Protein AF-Q5V8E8-F1 (afdb_monomer)

Nearest PDB structures (foldseek):
  3kv0-assembly1_A  TM=9.358E-01  e=2.518E-11  Podospora anserina
  5kdi-assembly2_B  TM=9.350E-01  e=5.600E-09  Homo sapiens
  4gjq-assembly1_A  TM=8.470E-01  e=7.460E-08  Homo sapiens
  4gvt-assembly1_A  TM=8.597E-01  e=1.736E-07  Homo sapiens
  4ntg-assembly2_B  TM=8.159E-01  e=1.010E-03  Arabidopsis thaliana

Secondary structure (DSSP, 8-state):
-GGG--EETTEEBHHHHHHHHHHHHHHHHHT--GGGHHHHHHHHHHHHHHHHHHHHSGGG-SBHHHHHHHHTTSS--HHHHHHHHHHHHHHHHHHHHHHHHH-TT--HHHHHHHHHHTTGGGT--HHHHHHHHHHHHTPPPHHHHHHHHHS-TTS-PPPPHHHHHHH-

Sequence (168 aa):
SFADVPITDAGVDTLDFLAAAEGVVCLFKLLDNPAFALVVSDLEGNITKVRTRYDSHPTQSTTLELLIRNEQSDKKRPATEGLMWLLRGLSFTHKALHAAQSDPNAELAAAFTTGYDGSLKKYHNFVVKGVFALAMKACPQRAGFYTKLAADPDGGAAVPQDKLNEEL

InterPro domains:
  IPR014830 Glycolipid transfer protein domain [PF08718] (12-150)
  IPR014830 Glycolipid transfer protein domain [PTHR10219] (7-152)
  IPR036497 Glycolipid transfer protein superfamily [G3DSA:1.10.3520.10] (1-168)
  IPR036497 Glycolipid transfer protein superfamily [SSF110004] (2-166)

Solvent-accessible surface area (backbone atoms only — not comparable to full-atom values): 9050 Å² total; per-residue (Å²): 93,72,90,69,39,56,74,51,99,77,33,41,37,35,66,50,45,47,56,27,52,51,51,55,43,51,53,55,55,68,64,71,45,79,68,45,48,66,58,43,52,50,47,54,51,18,49,47,32,38,49,54,48,26,76,76,38,48,93,50,20,57,16,54,56,39,30,43,63,60,38,63,82,45,99,66,50,60,30,52,54,18,45,55,51,38,54,41,52,49,49,18,50,53,41,14,52,49,43,34,65,78,32,85,85,49,44,42,41,58,16,42,48,54,9,32,69,75,48,45,52,85,77,46,53,74,67,59,48,50,54,51,57,53,27,41,77,62,46,60,58,44,68,63,51,52,55,58,68,31,43,36,92,87,71,57,78,55,56,52,70,68,58,49,66,72,75,106

Mean predicted aligned error: 3.63 Å

Structure (mmCIF, N/CA/C/O backbone):
data_AF-Q5V8E8-F1
#
_entry.id   AF-Q5V8E8-F1
#
loop_
_atom_site.group_PDB
_atom_site.id
_atom_site.type_symbol
_atom_site.label_atom_id
_atom_site.label_alt_id
_atom_site.label_comp_id
_atom_site.label_asym_id
_atom_site.label_entity_id
_atom_site.label_seq_id
_atom_site.pdbx_PDB_ins_code
_atom_site.Cartn_x
_atom_site.Cartn_y
_atom_site.Cartn_z
_atom_site.occupancy
_atom_site.B_iso_or_equiv
_atom_site.auth_seq_id
_atom_site.auth_comp_id
_atom_site.auth_asym_id
_atom_site.auth_atom_id
_atom_site.pdbx_PDB_model_num
ATOM 1 N N . SER A 1 1 ? -0.590 -13.966 0.388 1.00 88.88 1 SER A N 1
ATOM 2 C CA . SER A 1 1 ? -0.942 -12.988 -0.668 1.00 88.88 1 SER A CA 1
ATOM 3 C C . SER A 1 1 ? -2.253 -12.298 -0.305 1.00 88.88 1 SER A C 1
ATOM 5 O O . SER A 1 1 ? -2.933 -12.791 0.584 1.00 88.88 1 SER A O 1
ATOM 7 N N . PHE A 1 2 ? -2.658 -11.211 -0.983 1.00 95.31 2 PHE A N 1
ATOM 8 C CA . PHE A 1 2 ? -4.037 -10.696 -0.863 1.00 95.31 2 PHE A CA 1
ATOM 9 C C . PHE A 1 2 ? -5.083 -11.732 -1.304 1.00 95.31 2 PHE A C 1
ATOM 11 O O . PHE A 1 2 ? -6.192 -11.726 -0.783 1.00 95.31 2 PHE A O 1
ATOM 18 N N . ALA A 1 3 ? -4.719 -12.640 -2.216 1.00 94.00 3 ALA A N 1
ATOM 19 C CA . ALA A 1 3 ? -5.574 -13.741 -2.660 1.00 94.00 3 ALA A CA 1
ATOM 20 C C . ALA A 1 3 ? -5.905 -14.758 -1.548 1.00 94.00 3 ALA A C 1
ATOM 22 O O . ALA A 1 3 ? -6.912 -15.451 -1.647 1.00 94.00 3 ALA A O 1
ATOM 23 N N . ASP A 1 4 ? -5.085 -14.820 -0.493 1.00 96.06 4 ASP A N 1
ATOM 24 C CA . ASP A 1 4 ? -5.217 -15.799 0.593 1.00 96.06 4 ASP A CA 1
ATOM 25 C C . ASP A 1 4 ? -5.838 -15.198 1.861 1.00 96.06 4 ASP A C 1
ATOM 27 O O . ASP A 1 4 ? -5.995 -15.901 2.855 1.00 96.06 4 ASP A O 1
ATOM 31 N N . VAL A 1 5 ? -6.155 -13.896 1.859 1.00 98.06 5 VAL A N 1
ATOM 32 C CA . VAL A 1 5 ? -6.694 -13.216 3.043 1.00 98.06 5 VAL A CA 1
ATOM 33 C C . VAL A 1 5 ? -8.105 -13.742 3.324 1.00 98.06 5 VAL A C 1
ATOM 35 O O . VAL A 1 5 ? -8.979 -13.600 2.462 1.00 98.06 5 VAL A O 1
ATOM 38 N N . PRO A 1 6 ? -8.373 -14.307 4.516 1.00 98.12 6 PRO A N 1
ATOM 39 C CA . PRO A 1 6 ? -9.697 -14.802 4.855 1.00 98.12 6 PRO A CA 1
ATOM 40 C C . PRO A 1 6 ? -10.744 -13.685 4.862 1.00 98.12 6 PRO A C 1
ATOM 42 O O . PRO A 1 6 ? -10.592 -12.655 5.525 1.00 98.12 6 PRO A O 1
ATOM 45 N N . ILE A 1 7 ? -11.847 -13.929 4.156 1.00 97.75 7 ILE A N 1
ATOM 46 C CA . ILE A 1 7 ? -13.045 -13.090 4.177 1.00 97.75 7 ILE A CA 1
ATOM 47 C C . ILE A 1 7 ? -14.189 -13.957 4.692 1.00 97.75 7 ILE A C 1
ATOM 49 O O . ILE A 1 7 ? -14.540 -14.968 4.085 1.00 97.75 7 ILE A O 1
ATOM 53 N N . THR A 1 8 ? -14.753 -13.568 5.830 1.00 95.69 8 THR A N 1
ATOM 54 C CA . THR A 1 8 ? -15.853 -14.281 6.493 1.00 95.69 8 THR A CA 1
ATOM 55 C C . THR A 1 8 ? -17.063 -13.365 6.647 1.00 95.69 8 THR A C 1
ATOM 57 O O . THR A 1 8 ? -16.960 -12.157 6.436 1.00 95.69 8 THR A O 1
ATOM 60 N N . ASP A 1 9 ? -18.193 -13.900 7.112 1.00 95.88 9 ASP A N 1
ATOM 61 C CA . ASP A 1 9 ? -19.364 -13.085 7.475 1.00 95.88 9 ASP A CA 1
ATOM 62 C C . ASP A 1 9 ? -19.046 -12.027 8.551 1.00 95.88 9 ASP A C 1
ATOM 64 O O . ASP A 1 9 ? -19.717 -10.998 8.642 1.00 95.88 9 ASP A O 1
ATOM 68 N N . ALA A 1 10 ? -18.015 -12.264 9.372 1.00 92.62 10 ALA A N 1
ATOM 69 C CA . ALA A 1 10 ? -17.558 -11.327 10.395 1.00 92.62 10 ALA A CA 1
ATOM 70 C C . ALA A 1 10 ? -16.654 -10.208 9.842 1.00 92.62 10 ALA A C 1
ATOM 72 O O . ALA A 1 10 ? -16.414 -9.219 10.546 1.00 92.62 10 ALA A O 1
ATOM 73 N N . GLY A 1 11 ? -16.152 -10.356 8.612 1.00 97.94 11 GLY A N 1
ATOM 74 C CA . GLY A 1 11 ? -15.273 -9.397 7.953 1.00 97.94 11 GLY A CA 1
ATOM 75 C C . GLY A 1 11 ? -13.957 -9.982 7.441 1.00 97.94 11 GLY A C 1
ATOM 76 O O . GLY A 1 11 ? -13.769 -11.204 7.395 1.00 97.94 11 GLY A O 1
ATOM 77 N N . VAL A 1 12 ? -13.057 -9.076 7.059 1.00 98.75 12 VAL A N 1
ATOM 78 C CA . VAL A 1 12 ? -11.704 -9.365 6.555 1.00 98.75 12 VAL A CA 1
ATOM 79 C C . VAL A 1 12 ? -10.751 -9.553 7.731 1.00 98.75 12 VAL A C 1
ATOM 81 O O . VAL A 1 12 ? -10.680 -8.658 8.577 1.00 98.75 12 VAL A O 1
ATOM 84 N N . ASP A 1 13 ? -10.008 -10.664 7.780 1.00 98.69 13 ASP A N 1
ATOM 85 C CA . ASP A 1 13 ? -9.013 -10.893 8.840 1.00 98.69 13 ASP A CA 1
ATOM 86 C C . ASP A 1 13 ? -7.969 -9.765 8.875 1.00 98.69 13 ASP A C 1
ATOM 88 O O . ASP A 1 13 ? -7.340 -9.432 7.866 1.00 98.69 13 ASP A O 1
ATOM 92 N N . THR A 1 14 ? -7.798 -9.151 10.047 1.00 98.81 14 THR A N 1
ATOM 93 C CA . THR A 1 14 ? -6.928 -7.980 10.190 1.00 98.81 14 THR A CA 1
ATOM 94 C C . THR A 1 14 ? -5.458 -8.330 9.991 1.00 98.81 14 THR A C 1
ATOM 96 O O . THR A 1 14 ? -4.736 -7.557 9.362 1.00 98.81 14 THR A O 1
ATOM 99 N N . LEU A 1 15 ? -4.975 -9.443 10.547 1.00 98.56 15 LEU A N 1
ATOM 100 C CA . LEU A 1 15 ? -3.544 -9.748 10.523 1.00 98.56 15 LEU A CA 1
ATOM 101 C C . LEU A 1 15 ? -3.102 -10.212 9.144 1.00 98.56 15 LEU A C 1
ATOM 103 O O . LEU A 1 15 ? -2.078 -9.727 8.657 1.00 98.56 15 LEU A O 1
ATOM 107 N N . ASP A 1 16 ? -3.893 -11.064 8.500 1.00 98.69 16 ASP A N 1
ATOM 108 C CA . ASP A 1 16 ? -3.604 -11.544 7.151 1.00 98.69 16 ASP A CA 1
ATOM 109 C C . ASP A 1 16 ? -3.684 -10.400 6.132 1.00 98.69 16 ASP A C 1
ATOM 111 O O . ASP A 1 16 ? -2.828 -10.288 5.250 1.00 98.69 16 ASP A O 1
ATOM 115 N N . PHE A 1 17 ? -4.639 -9.475 6.293 1.00 98.81 17 PHE A N 1
ATOM 116 C CA . PHE A 1 17 ? -4.699 -8.264 5.473 1.00 98.81 17 PHE A CA 1
ATOM 117 C C . PHE A 1 17 ? -3.450 -7.387 5.635 1.00 98.81 17 PHE A C 1
ATOM 119 O O . PHE A 1 17 ? -2.902 -6.908 4.639 1.00 98.81 17 PHE A O 1
ATOM 126 N N . LEU A 1 18 ? -2.988 -7.159 6.871 1.00 98.75 18 LEU A N 1
ATOM 127 C CA . LEU A 1 18 ? -1.790 -6.350 7.114 1.00 98.75 18 LEU A CA 1
ATOM 128 C C . LEU A 1 18 ? -0.532 -7.024 6.557 1.00 98.75 18 LEU A C 1
ATOM 130 O O . LEU A 1 18 ? 0.263 -6.346 5.910 1.00 98.75 18 LEU A O 1
ATOM 134 N N . ALA A 1 19 ? -0.394 -8.342 6.715 1.00 98.50 19 ALA A N 1
ATOM 135 C CA . ALA A 1 19 ? 0.705 -9.103 6.124 1.00 98.50 19 ALA A CA 1
ATOM 136 C C . ALA A 1 19 ? 0.699 -9.015 4.586 1.00 98.50 19 ALA A C 1
ATOM 138 O O . ALA A 1 19 ? 1.740 -8.821 3.956 1.00 98.50 19 ALA A O 1
ATOM 139 N N . ALA A 1 20 ? -0.477 -9.081 3.955 1.00 98.25 20 ALA A N 1
ATOM 140 C CA . ALA A 1 20 ? -0.596 -8.875 2.515 1.00 98.25 20 ALA A CA 1
ATOM 141 C C . ALA A 1 20 ? -0.233 -7.435 2.096 1.00 98.25 20 ALA A C 1
ATOM 143 O O . ALA A 1 20 ? 0.454 -7.235 1.090 1.00 98.25 20 ALA A O 1
ATOM 144 N N . ALA A 1 21 ? -0.632 -6.427 2.879 1.00 98.44 21 ALA A N 1
ATOM 145 C CA . ALA A 1 21 ? -0.285 -5.027 2.634 1.00 98.44 21 ALA A CA 1
ATOM 146 C C . ALA A 1 21 ? 1.224 -4.752 2.773 1.00 98.44 21 ALA A C 1
ATOM 148 O O . ALA A 1 21 ? 1.771 -3.962 2.001 1.00 98.44 21 ALA A O 1
ATOM 149 N N . GLU A 1 22 ? 1.920 -5.433 3.686 1.00 97.88 22 GLU A N 1
ATOM 150 C CA . GLU A 1 22 ? 3.387 -5.401 3.785 1.00 97.88 22 GLU A CA 1
ATOM 151 C C . GLU A 1 22 ? 4.060 -5.927 2.505 1.00 97.88 22 GLU A C 1
ATOM 153 O O . GLU A 1 22 ? 5.076 -5.382 2.071 1.00 97.88 22 GLU A O 1
ATOM 158 N N . GLY A 1 23 ? 3.453 -6.895 1.812 1.00 95.12 23 GLY A N 1
ATOM 159 C CA . GLY A 1 23 ? 3.909 -7.332 0.488 1.00 95.12 23 GLY A CA 1
ATOM 160 C C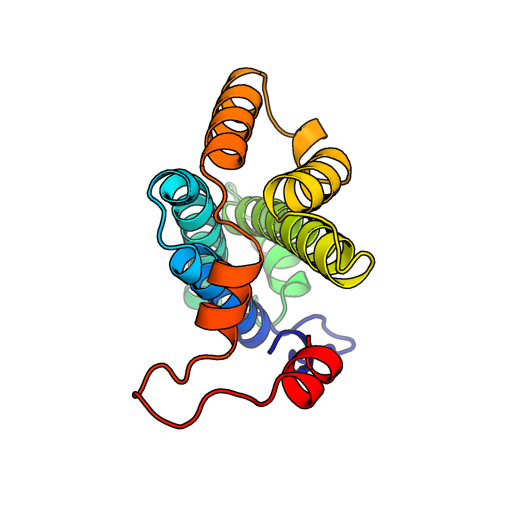 . GLY A 1 23 ? 3.919 -6.202 -0.553 1.00 95.12 23 GLY A C 1
ATOM 161 O O . GLY A 1 23 ? 4.853 -6.089 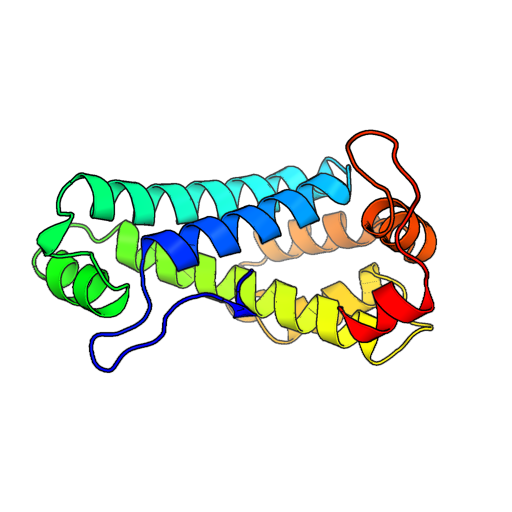-1.350 1.00 95.12 23 GLY A O 1
ATOM 162 N N . VAL A 1 24 ? 2.938 -5.295 -0.508 1.00 95.12 24 VAL A N 1
ATOM 163 C CA . VAL A 1 24 ? 2.918 -4.101 -1.375 1.00 95.12 24 VAL A CA 1
ATOM 164 C C . VAL A 1 24 ? 4.019 -3.114 -0.987 1.00 95.12 24 VAL A C 1
ATOM 166 O O . VAL A 1 24 ? 4.622 -2.493 -1.863 1.00 95.12 24 VAL A O 1
ATOM 169 N N . VAL A 1 25 ? 4.349 -2.994 0.299 1.00 96.38 25 VAL A N 1
ATOM 170 C CA . VAL A 1 25 ? 5.515 -2.207 0.733 1.00 96.38 25 VAL A CA 1
ATOM 171 C C . VAL A 1 25 ? 6.797 -2.771 0.115 1.00 96.38 25 VAL A C 1
ATOM 173 O O . VAL A 1 25 ? 7.599 -2.009 -0.432 1.00 96.38 25 VAL A O 1
ATOM 176 N N . CYS A 1 26 ? 6.974 -4.094 0.138 1.00 93.44 26 CYS A N 1
ATOM 177 C CA . CYS A 1 26 ? 8.110 -4.762 -0.499 1.00 93.44 26 CYS A CA 1
ATOM 178 C C . CYS A 1 26 ? 8.172 -4.488 -2.009 1.00 93.44 26 CYS A C 1
ATOM 180 O O . CYS A 1 26 ? 9.252 -4.210 -2.528 1.00 93.44 26 CYS A O 1
ATOM 182 N N . LEU A 1 27 ? 7.030 -4.453 -2.702 1.00 91.88 27 LEU A N 1
ATOM 183 C CA . LEU A 1 27 ? 6.962 -4.093 -4.122 1.00 91.88 27 LEU A CA 1
ATOM 184 C C . LEU A 1 27 ? 7.504 -2.682 -4.403 1.00 91.88 27 LEU A C 1
ATOM 186 O O . LEU A 1 27 ? 8.285 -2.488 -5.333 1.00 91.88 27 LEU A O 1
ATOM 190 N N . PHE A 1 28 ? 7.122 -1.684 -3.601 1.00 92.69 28 PHE A N 1
ATOM 191 C CA . PHE A 1 28 ? 7.647 -0.324 -3.770 1.00 92.69 28 PHE A CA 1
ATOM 192 C C . PHE A 1 28 ? 9.127 -0.220 -3.392 1.00 92.69 28 PHE A C 1
ATOM 194 O O . PHE A 1 28 ? 9.856 0.543 -4.026 1.00 92.69 28 PHE A O 1
ATOM 201 N N . LYS A 1 29 ? 9.599 -1.003 -2.413 1.00 92.31 29 LYS A N 1
ATOM 202 C CA . LYS A 1 29 ? 11.034 -1.117 -2.104 1.00 92.31 29 LYS A CA 1
ATOM 203 C C . LYS A 1 29 ? 11.814 -1.744 -3.265 1.00 92.31 29 LYS A C 1
ATOM 205 O O . LYS A 1 29 ? 12.920 -1.295 -3.545 1.00 92.31 29 LYS A O 1
ATOM 210 N N . LEU A 1 30 ? 11.222 -2.693 -3.996 1.00 90.50 30 LEU A N 1
ATOM 211 C CA . LEU A 1 30 ? 11.829 -3.334 -5.170 1.00 90.50 30 LEU A CA 1
ATOM 212 C C . LEU A 1 30 ? 12.097 -2.354 -6.326 1.00 90.50 30 LEU A C 1
ATOM 214 O O . LEU A 1 30 ? 13.051 -2.540 -7.088 1.00 90.50 30 LEU A O 1
ATOM 218 N N . LEU A 1 31 ? 11.303 -1.279 -6.440 1.00 86.94 31 LEU A N 1
ATOM 219 C CA . LEU A 1 31 ? 11.582 -0.193 -7.391 1.00 86.94 31 LEU A CA 1
ATOM 220 C C . LEU A 1 31 ? 12.952 0.453 -7.128 1.00 86.94 31 LEU A C 1
ATOM 222 O O . LEU A 1 31 ? 13.543 0.981 -8.070 1.00 86.94 31 LEU A O 1
ATOM 226 N N . ASP A 1 32 ? 13.460 0.365 -5.889 1.00 82.50 32 ASP A N 1
ATOM 227 C CA . ASP A 1 32 ? 14.808 0.770 -5.467 1.00 82.50 32 ASP A CA 1
ATOM 228 C C . ASP A 1 32 ? 15.164 2.189 -5.924 1.00 82.50 32 ASP A C 1
ATOM 230 O O . ASP A 1 32 ? 16.202 2.466 -6.524 1.00 82.50 32 ASP A O 1
ATOM 234 N N . ASN A 1 33 ? 14.220 3.103 -5.710 1.00 84.31 33 ASN A N 1
ATOM 235 C CA . ASN A 1 33 ? 14.379 4.491 -6.086 1.00 84.31 33 ASN A CA 1
ATOM 236 C C . ASN A 1 33 ? 13.924 5.399 -4.933 1.00 84.31 33 ASN A C 1
ATOM 238 O O . ASN A 1 33 ? 12.758 5.321 -4.524 1.00 84.31 33 ASN A O 1
ATOM 242 N N . PRO A 1 34 ? 14.797 6.297 -4.430 1.00 86.75 34 PRO A N 1
ATOM 243 C CA . PRO A 1 34 ? 14.480 7.208 -3.329 1.00 86.75 34 PRO A CA 1
ATOM 244 C C . PRO A 1 34 ? 13.222 8.054 -3.546 1.00 86.75 34 PRO A C 1
ATOM 246 O O . PRO A 1 34 ? 12.589 8.475 -2.579 1.00 86.75 34 PRO A O 1
ATOM 249 N N . ALA A 1 35 ? 12.815 8.278 -4.798 1.00 86.25 35 ALA A N 1
ATOM 250 C CA . ALA A 1 35 ? 11.592 9.004 -5.118 1.00 86.25 35 ALA A CA 1
ATOM 251 C C . ALA A 1 35 ? 10.313 8.322 -4.587 1.00 86.25 35 ALA A C 1
ATOM 253 O O . ALA A 1 35 ? 9.305 8.999 -4.388 1.00 86.25 35 ALA A O 1
ATOM 254 N N . PHE A 1 36 ? 10.353 7.013 -4.308 1.00 88.56 36 PHE A N 1
ATOM 255 C CA . PHE A 1 36 ? 9.239 6.258 -3.718 1.00 88.56 36 PHE A CA 1
ATOM 256 C C . PHE A 1 36 ? 9.325 6.126 -2.191 1.00 88.56 36 PHE A C 1
ATOM 258 O O . PHE A 1 36 ? 8.402 5.583 -1.586 1.00 88.56 36 PHE A O 1
ATOM 265 N N . ALA A 1 37 ? 10.361 6.666 -1.538 1.00 91.31 37 ALA A N 1
ATOM 266 C CA . ALA A 1 37 ? 10.517 6.576 -0.081 1.00 91.31 37 ALA A CA 1
ATOM 267 C C . ALA A 1 37 ? 9.317 7.169 0.682 1.00 91.31 37 ALA A C 1
ATOM 269 O O . ALA A 1 37 ? 8.900 6.634 1.706 1.00 91.31 37 ALA A O 1
ATOM 270 N N . LEU A 1 38 ? 8.710 8.235 0.149 1.00 90.31 38 LEU A N 1
ATOM 271 C CA . LEU A 1 38 ? 7.504 8.835 0.728 1.00 90.31 38 LEU A CA 1
ATOM 272 C C . LEU A 1 38 ? 6.275 7.922 0.613 1.00 90.31 38 LEU A C 1
ATOM 274 O O . LEU A 1 38 ? 5.443 7.918 1.513 1.00 90.31 38 LEU A O 1
ATOM 278 N N . VAL A 1 39 ? 6.171 7.135 -0.464 1.00 91.06 39 VAL A N 1
ATOM 279 C CA . VAL A 1 39 ? 5.087 6.153 -0.645 1.00 91.06 39 VAL A CA 1
ATOM 280 C C . VAL A 1 39 ? 5.257 5.002 0.343 1.00 91.06 39 VAL A C 1
ATOM 282 O O . VAL A 1 39 ? 4.304 4.633 1.022 1.00 91.06 39 VAL A O 1
ATOM 285 N N . VAL A 1 40 ? 6.483 4.483 0.470 1.00 95.00 40 VAL A N 1
ATOM 286 C CA . VAL A 1 40 ? 6.831 3.434 1.441 1.00 95.00 40 VAL A CA 1
ATOM 287 C C . VAL A 1 40 ? 6.501 3.885 2.864 1.00 95.00 40 VAL A C 1
ATOM 289 O O . VAL A 1 40 ? 5.782 3.185 3.572 1.00 95.00 40 VAL A O 1
ATOM 292 N N . SER A 1 41 ? 6.946 5.083 3.254 1.00 96.25 41 SER A N 1
ATOM 293 C CA . SER A 1 41 ? 6.705 5.621 4.596 1.00 96.25 41 SER A CA 1
ATOM 294 C C . SER A 1 41 ? 5.216 5.832 4.899 1.00 96.25 41 SER A C 1
ATOM 296 O O . SER A 1 41 ? 4.789 5.563 6.023 1.00 96.25 41 SER A O 1
ATOM 298 N N . ASP A 1 42 ? 4.418 6.282 3.924 1.00 96.75 42 ASP A N 1
ATOM 299 C CA . ASP A 1 42 ? 2.969 6.434 4.103 1.00 96.75 42 ASP A CA 1
ATOM 300 C C . ASP A 1 42 ? 2.276 5.077 4.312 1.00 96.75 42 ASP A C 1
ATOM 302 O O . ASP A 1 42 ? 1.502 4.917 5.259 1.00 96.75 42 ASP A O 1
ATOM 306 N N . LEU A 1 43 ? 2.597 4.071 3.488 1.00 98.12 43 LEU A N 1
ATOM 307 C CA . LEU A 1 43 ? 2.046 2.719 3.624 1.00 98.12 43 LEU A CA 1
ATOM 308 C C . LEU A 1 43 ? 2.412 2.091 4.976 1.00 98.12 43 LEU A C 1
ATOM 310 O O . LEU A 1 43 ? 1.519 1.657 5.704 1.00 98.12 43 LEU A O 1
ATOM 314 N N . GLU A 1 44 ? 3.696 2.098 5.348 1.00 98.56 44 GLU A N 1
ATOM 315 C CA . GLU A 1 44 ? 4.183 1.551 6.624 1.00 98.56 44 GLU A CA 1
ATOM 316 C C . GLU A 1 44 ? 3.558 2.268 7.827 1.00 98.56 44 GLU A C 1
ATOM 318 O O . GLU A 1 44 ? 3.130 1.627 8.791 1.00 98.56 44 GLU A O 1
ATOM 323 N N . GLY A 1 45 ? 3.443 3.597 7.766 1.00 98.75 45 GLY A N 1
ATOM 324 C CA . GLY A 1 45 ? 2.807 4.385 8.817 1.00 98.75 45 GLY A CA 1
ATOM 325 C C . GLY A 1 45 ? 1.326 4.043 8.981 1.00 98.75 45 GLY A C 1
ATOM 326 O O . GLY A 1 45 ? 0.831 3.930 10.105 1.00 98.75 45 GLY A O 1
ATOM 327 N N . ASN A 1 46 ? 0.609 3.837 7.877 1.00 98.81 46 ASN A N 1
ATOM 328 C CA . ASN A 1 46 ? -0.804 3.471 7.913 1.00 98.81 46 ASN A CA 1
ATOM 329 C C . ASN A 1 46 ? -1.022 2.022 8.382 1.00 98.81 46 ASN A C 1
ATOM 331 O O . ASN A 1 46 ? -1.907 1.798 9.208 1.00 98.81 46 ASN A O 1
ATOM 335 N N . ILE A 1 47 ? -0.175 1.073 7.967 1.00 98.88 47 ILE A N 1
ATOM 336 C CA . ILE A 1 47 ? -0.139 -0.303 8.502 1.00 98.88 47 ILE A CA 1
ATOM 337 C C . ILE A 1 47 ? 0.105 -0.277 10.016 1.00 98.88 47 ILE A C 1
ATOM 339 O O . ILE A 1 47 ? -0.648 -0.884 10.778 1.00 98.88 47 ILE A O 1
ATOM 343 N N . THR A 1 48 ? 1.091 0.503 10.469 1.00 98.88 48 THR A N 1
ATOM 344 C CA . THR A 1 48 ? 1.448 0.633 11.891 1.00 98.88 48 THR A CA 1
ATOM 345 C C . THR A 1 48 ? 0.270 1.125 12.731 1.00 98.88 48 THR A C 1
ATOM 347 O O . THR A 1 48 ? 0.026 0.592 13.814 1.00 98.88 48 THR A O 1
ATOM 350 N N . LYS A 1 49 ? -0.506 2.106 12.246 1.00 98.81 49 LYS A N 1
ATOM 351 C CA . LYS A 1 49 ? -1.707 2.599 12.951 1.00 98.81 49 LYS A CA 1
ATOM 352 C C . LYS A 1 49 ? -2.742 1.490 13.163 1.00 98.81 49 LYS A C 1
ATOM 354 O O . LYS A 1 49 ? -3.270 1.361 14.266 1.00 98.81 49 LYS A O 1
ATOM 359 N N . VAL A 1 50 ? -3.011 0.686 12.132 1.00 98.81 50 VAL A N 1
ATOM 360 C CA . VAL A 1 50 ? -3.968 -0.431 12.211 1.00 98.81 50 VAL A CA 1
ATOM 361 C C . VAL A 1 50 ? -3.442 -1.530 13.135 1.00 98.81 50 VAL A C 1
ATOM 363 O O . VAL A 1 50 ? -4.165 -1.974 14.028 1.00 98.81 50 VAL A O 1
ATOM 366 N N . ARG A 1 51 ? -2.163 -1.898 13.004 1.00 98.81 51 ARG A N 1
ATOM 367 C CA . ARG A 1 51 ? -1.505 -2.885 13.872 1.00 98.81 51 ARG A CA 1
ATOM 368 C C . ARG A 1 51 ? -1.525 -2.471 15.341 1.00 98.81 51 ARG A C 1
ATOM 370 O O . ARG A 1 51 ? -1.898 -3.264 16.193 1.00 98.81 51 ARG A O 1
ATOM 377 N N . THR A 1 52 ? -1.246 -1.201 15.630 1.00 98.62 52 THR A N 1
ATOM 378 C CA . THR A 1 52 ? -1.286 -0.656 16.998 1.00 98.62 52 THR A CA 1
ATOM 379 C C . THR A 1 52 ? -2.676 -0.810 17.627 1.00 98.62 52 THR A C 1
ATOM 381 O O . THR A 1 52 ? -2.807 -1.129 18.814 1.00 98.62 52 THR A O 1
ATOM 384 N N . ARG A 1 53 ? -3.746 -0.606 16.845 1.00 98.25 53 ARG A N 1
ATOM 385 C CA . ARG A 1 53 ? -5.109 -0.846 17.333 1.00 98.25 53 ARG A CA 1
ATOM 386 C C . ARG A 1 53 ? -5.359 -2.326 17.595 1.00 98.25 53 ARG A C 1
ATOM 388 O O . ARG A 1 53 ? -5.899 -2.644 18.652 1.00 98.25 53 ARG A O 1
ATOM 395 N N . TYR A 1 54 ? -4.938 -3.202 16.685 1.00 98.62 54 TYR A N 1
ATOM 396 C CA . TYR A 1 54 ? -5.039 -4.643 16.895 1.00 98.62 54 TYR A CA 1
ATOM 397 C C . TYR A 1 54 ? -4.342 -5.075 18.188 1.00 98.62 54 TYR A C 1
ATOM 399 O O . TYR A 1 54 ? -4.976 -5.679 19.046 1.00 98.62 54 TYR A O 1
ATOM 407 N N . ASP A 1 55 ? -3.079 -4.697 18.375 1.00 98.50 55 ASP A N 1
ATOM 408 C CA . ASP A 1 55 ? -2.269 -5.141 19.515 1.00 98.50 55 ASP A CA 1
ATOM 409 C C . ASP A 1 55 ? -2.831 -4.646 20.859 1.00 98.50 55 ASP A C 1
ATOM 411 O O . ASP A 1 55 ? -2.746 -5.340 21.871 1.00 98.50 55 ASP A O 1
ATOM 415 N N . SER A 1 56 ? -3.451 -3.461 20.875 1.00 97.56 56 SER A N 1
ATOM 416 C CA . SER A 1 56 ? -4.090 -2.918 22.082 1.00 97.56 56 SER A CA 1
ATOM 417 C C . SER A 1 56 ? -5.458 -3.536 22.394 1.00 97.56 56 SER A C 1
ATOM 419 O O . SER A 1 56 ? -5.843 -3.584 23.561 1.00 97.56 56 SER A O 1
ATOM 421 N N . HIS A 1 57 ? -6.202 -3.996 21.381 1.00 97.50 57 HIS A N 1
ATOM 422 C CA . HIS A 1 57 ? -7.562 -4.529 21.528 1.00 97.50 57 HIS A CA 1
ATOM 423 C C . HIS A 1 57 ? -7.805 -5.740 20.602 1.00 97.50 57 HIS A C 1
ATOM 425 O O . HIS A 1 57 ? -8.688 -5.680 19.737 1.00 97.50 57 HIS A O 1
ATOM 431 N N . PRO A 1 58 ? -7.070 -6.855 20.763 1.00 97.75 58 PRO A N 1
ATOM 432 C CA . PRO A 1 58 ? -7.034 -7.931 19.769 1.00 97.75 58 PRO A CA 1
ATOM 433 C C . PRO A 1 58 ? -8.396 -8.602 19.570 1.00 97.75 58 PRO A C 1
ATOM 435 O O . PRO A 1 58 ? -8.839 -8.793 18.442 1.00 97.75 58 PRO A O 1
ATOM 438 N N . THR A 1 59 ? -9.134 -8.861 20.653 1.00 97.12 59 THR A N 1
ATOM 439 C CA . THR A 1 59 ? -10.470 -9.484 20.588 1.00 97.12 59 THR A CA 1
ATOM 440 C C . THR A 1 59 ? -11.536 -8.588 19.956 1.00 97.12 59 THR A C 1
ATOM 442 O O . THR A 1 59 ? -12.572 -9.077 19.518 1.00 97.12 59 THR A O 1
ATOM 445 N N . GLN A 1 60 ? -11.291 -7.279 19.897 1.00 97.38 60 GLN A N 1
ATOM 446 C CA . GLN A 1 60 ? -12.178 -6.291 19.280 1.00 97.38 60 GLN A CA 1
ATOM 447 C C . GLN A 1 60 ? -11.735 -5.910 17.864 1.00 97.38 60 GLN A C 1
ATOM 449 O O . GLN A 1 60 ? -12.386 -5.083 17.228 1.00 97.38 60 GLN A O 1
ATOM 454 N N . SER A 1 61 ? -10.627 -6.472 17.389 1.00 98.38 61 SER A N 1
ATOM 455 C CA . SER A 1 61 ? -9.959 -6.049 16.159 1.00 98.38 61 SER A CA 1
ATOM 456 C C . SER A 1 61 ? -9.628 -7.228 15.248 1.00 98.38 61 SER A C 1
ATOM 458 O O . SER A 1 61 ? -8.817 -7.078 14.341 1.00 98.38 61 SER A O 1
ATOM 460 N N . THR A 1 62 ? -10.238 -8.394 15.476 1.00 98.31 62 THR A N 1
ATOM 461 C CA . THR A 1 62 ? -9.991 -9.613 14.690 1.00 98.31 62 THR A CA 1
ATOM 462 C C . THR A 1 62 ? -10.285 -9.418 13.206 1.00 98.31 62 THR A C 1
ATOM 464 O O . THR A 1 62 ? -9.547 -9.928 12.373 1.00 98.31 62 THR A O 1
ATOM 467 N N . THR A 1 63 ? -11.299 -8.612 12.876 1.00 98.81 63 THR A N 1
ATOM 468 C CA . THR A 1 63 ? -11.567 -8.160 11.507 1.00 98.81 63 THR A CA 1
ATOM 469 C C . THR A 1 63 ? -11.441 -6.650 11.375 1.00 98.81 63 THR A C 1
ATOM 471 O O . THR A 1 63 ? -11.627 -5.916 12.355 1.00 98.81 63 THR A O 1
ATOM 474 N N . LEU A 1 64 ? -11.165 -6.165 10.161 1.00 98.69 64 LEU A N 1
ATOM 475 C CA . LEU A 1 64 ? -11.068 -4.730 9.871 1.00 98.69 64 LEU A CA 1
ATOM 476 C C . LEU A 1 64 ? -12.368 -3.988 10.234 1.00 98.69 64 LEU A C 1
ATOM 478 O O . LEU A 1 64 ? -12.344 -2.866 10.745 1.00 98.69 64 LEU A O 1
ATOM 482 N N . GLU A 1 65 ? -13.514 -4.626 10.014 1.00 98.25 65 GLU A N 1
ATOM 483 C CA . GLU A 1 65 ? -14.843 -4.104 10.316 1.00 98.25 65 GLU A CA 1
ATOM 484 C C . GLU A 1 65 ? -15.082 -3.989 11.822 1.00 98.25 65 GLU A C 1
ATOM 486 O O . GLU A 1 65 ? -15.594 -2.966 12.289 1.00 98.25 65 GLU A O 1
ATOM 491 N N . LEU A 1 66 ? -14.718 -5.019 12.594 1.00 98.00 66 LEU A N 1
ATOM 492 C CA . LEU A 1 66 ? -14.789 -4.972 14.055 1.00 98.00 66 LEU A CA 1
ATOM 493 C C . LEU A 1 66 ? -13.841 -3.909 14.607 1.00 98.00 66 LEU A C 1
ATOM 495 O O . LEU A 1 66 ? -14.260 -3.112 15.447 1.00 98.00 66 LEU A O 1
ATOM 499 N N . LEU A 1 67 ? -12.618 -3.839 14.078 1.00 98.31 67 LEU A N 1
ATOM 500 C CA . LEU A 1 67 ? -11.616 -2.849 14.453 1.00 98.31 67 LEU A CA 1
ATOM 501 C C . LEU A 1 67 ? -12.174 -1.427 14.318 1.00 98.31 67 LEU A C 1
ATOM 503 O O . LEU A 1 67 ? -12.150 -0.671 15.292 1.00 98.31 67 LEU A O 1
ATOM 507 N N . ILE A 1 68 ? -12.726 -1.070 13.152 1.00 97.75 68 ILE A N 1
ATOM 508 C CA . ILE A 1 68 ? -13.296 0.268 12.921 1.00 97.75 68 ILE A CA 1
ATOM 509 C C . ILE A 1 68 ? -14.518 0.510 13.813 1.00 97.75 68 ILE A C 1
ATOM 511 O O . ILE A 1 68 ? -14.636 1.574 14.426 1.00 97.75 68 ILE A O 1
ATOM 515 N N . ARG A 1 69 ? -15.434 -0.465 13.901 1.00 97.62 69 ARG A N 1
ATOM 516 C CA . ARG A 1 69 ? -16.658 -0.338 14.709 1.00 97.62 69 ARG A CA 1
ATOM 517 C C . ARG A 1 69 ? -16.327 -0.074 16.177 1.00 97.62 69 ARG A C 1
ATOM 519 O O . ARG A 1 69 ? -16.969 0.764 16.802 1.00 97.62 69 ARG A O 1
ATOM 526 N N . ASN A 1 70 ? -15.312 -0.749 16.704 1.00 97.25 70 ASN A N 1
ATOM 527 C CA . ASN A 1 70 ? -14.916 -0.640 18.104 1.00 97.25 70 ASN A CA 1
ATOM 528 C C . ASN A 1 70 ? -14.000 0.563 18.375 1.00 97.25 70 ASN A C 1
ATOM 530 O O . ASN A 1 70 ? -14.014 1.086 19.482 1.00 97.25 70 ASN A O 1
ATOM 534 N N . GLU A 1 71 ? -13.237 1.059 17.396 1.00 97.56 71 GLU A N 1
ATOM 535 C CA . GLU A 1 71 ? -12.499 2.327 17.542 1.00 97.56 71 GLU A CA 1
ATOM 536 C C . GLU A 1 71 ? -13.443 3.547 17.490 1.00 97.56 71 GLU A C 1
ATOM 538 O O . GLU A 1 71 ? -13.103 4.636 17.950 1.00 97.56 71 GLU A O 1
ATOM 543 N N . GLN A 1 72 ? -14.670 3.392 16.974 1.00 94.69 72 GLN A N 1
ATOM 544 C CA . GLN A 1 72 ? -15.633 4.492 16.862 1.00 94.69 72 GLN A CA 1
ATOM 545 C C . GLN A 1 72 ? -15.966 5.150 18.215 1.00 94.69 72 GLN A C 1
ATOM 547 O O . GLN A 1 72 ? -16.239 6.356 18.247 1.00 94.69 72 GLN A O 1
ATOM 552 N N . SER A 1 73 ? -15.927 4.400 19.320 1.00 92.38 73 SER A N 1
ATOM 553 C CA . SER A 1 73 ? -16.154 4.928 20.672 1.00 92.38 73 SER A CA 1
ATOM 554 C C . SER A 1 73 ? -15.016 5.807 21.194 1.00 92.38 73 SER A C 1
ATOM 556 O O . SER A 1 73 ? -15.206 6.536 22.170 1.00 92.38 73 SER A O 1
ATOM 558 N N . ASP A 1 74 ? -13.848 5.770 20.555 1.00 92.56 74 ASP A N 1
ATOM 559 C CA . ASP A 1 74 ? -12.657 6.450 21.043 1.00 92.56 74 ASP A CA 1
ATOM 560 C C . ASP A 1 74 ? -12.638 7.920 20.613 1.00 92.56 74 ASP A C 1
ATOM 562 O O . ASP A 1 74 ? -13.131 8.314 19.551 1.00 92.56 74 ASP A O 1
ATOM 566 N N . LYS A 1 75 ? -12.009 8.766 21.442 1.00 93.81 75 LYS A N 1
ATOM 567 C CA . LYS A 1 75 ? -11.859 10.206 21.156 1.00 93.81 75 LYS A CA 1
ATOM 568 C C . LYS A 1 75 ? -11.031 10.478 19.898 1.00 93.81 75 LYS A C 1
ATOM 570 O O . LYS A 1 75 ? -11.195 11.521 19.271 1.00 93.81 75 LYS A O 1
ATOM 575 N N . LYS A 1 76 ? -10.101 9.580 19.572 1.00 94.88 76 LYS A N 1
ATOM 576 C CA . LYS A 1 76 ? -9.242 9.631 18.385 1.00 94.88 76 LYS A CA 1
ATOM 577 C C . LYS A 1 76 ? -9.374 8.306 17.652 1.00 94.88 76 LYS A C 1
ATOM 579 O O . LYS A 1 76 ? -9.500 7.280 18.306 1.00 94.88 76 LYS A O 1
ATOM 584 N N . ARG A 1 77 ? -9.300 8.343 16.320 1.00 97.25 77 ARG A N 1
ATOM 585 C CA . ARG A 1 77 ? -9.486 7.161 15.463 1.00 97.25 77 ARG A CA 1
ATOM 586 C C . ARG A 1 77 ? -8.326 6.958 14.479 1.00 97.25 77 ARG A C 1
ATOM 588 O O . ARG A 1 77 ? -8.539 6.996 13.264 1.00 97.25 77 ARG A O 1
ATOM 595 N N . PRO A 1 78 ? -7.079 6.868 14.978 1.00 98.19 78 PRO A N 1
ATOM 596 C CA . PRO A 1 78 ? -5.907 6.770 14.118 1.00 98.19 78 PRO A CA 1
ATOM 597 C C . PRO A 1 78 ? -5.919 5.518 13.234 1.00 98.19 78 PRO A C 1
ATOM 599 O O . PRO A 1 78 ? -5.427 5.593 12.111 1.00 98.19 78 PRO A O 1
ATOM 602 N N . ALA A 1 79 ? -6.473 4.391 13.686 1.00 98.50 79 ALA A N 1
ATOM 603 C CA . ALA A 1 79 ? -6.513 3.173 12.885 1.00 98.50 79 ALA A CA 1
ATOM 604 C C . ALA A 1 79 ? -7.562 3.251 11.775 1.00 98.50 79 ALA A C 1
ATOM 606 O O . ALA A 1 79 ? -7.276 2.847 10.654 1.00 98.50 79 ALA A O 1
ATOM 607 N N . THR A 1 80 ? -8.725 3.850 12.031 1.00 98.62 80 THR A N 1
ATOM 608 C CA . THR A 1 80 ? -9.746 4.120 11.010 1.00 98.62 80 THR A CA 1
ATOM 609 C C . THR A 1 80 ? -9.194 5.049 9.929 1.00 98.62 80 THR A C 1
ATOM 611 O O . THR A 1 80 ? -9.350 4.783 8.736 1.00 98.62 80 THR A O 1
ATOM 614 N N . GLU A 1 81 ? -8.516 6.131 10.323 1.00 98.44 81 GLU A N 1
ATOM 615 C CA . GLU A 1 81 ? -7.853 7.032 9.375 1.00 98.44 81 GLU A CA 1
ATOM 616 C C . GLU A 1 81 ? -6.729 6.318 8.610 1.00 98.44 81 GLU A C 1
ATOM 618 O O . GLU A 1 81 ? -6.639 6.442 7.386 1.00 98.44 81 GLU A O 1
ATOM 623 N N . GLY A 1 82 ? -5.897 5.550 9.319 1.00 98.69 82 GLY A N 1
ATOM 624 C CA . GLY A 1 82 ? -4.813 4.764 8.737 1.00 98.69 82 GLY A CA 1
ATOM 625 C C . GLY A 1 82 ? -5.325 3.768 7.703 1.00 98.69 82 GLY A C 1
ATOM 626 O O . GLY A 1 82 ? -4.853 3.767 6.571 1.00 98.69 82 GLY A O 1
ATOM 627 N N . LEU A 1 83 ? -6.352 2.989 8.042 1.00 98.81 83 LEU A N 1
ATOM 628 C CA . LEU A 1 83 ? -6.948 2.016 7.136 1.00 98.81 83 LEU A CA 1
ATOM 629 C C . LEU A 1 83 ? -7.567 2.689 5.909 1.00 98.81 83 LEU A C 1
ATOM 631 O O . LEU A 1 83 ? -7.390 2.208 4.794 1.00 98.81 83 LEU A O 1
ATOM 635 N N . MET A 1 84 ? -8.242 3.830 6.074 1.00 98.62 84 MET A N 1
ATOM 636 C CA . MET A 1 84 ? -8.776 4.590 4.941 1.00 98.62 84 MET A CA 1
ATOM 637 C C . MET A 1 84 ? -7.667 4.996 3.956 1.00 98.62 84 MET A C 1
ATOM 639 O O . MET A 1 84 ? -7.841 4.841 2.744 1.00 98.62 84 MET A O 1
ATOM 643 N N . TRP A 1 85 ? -6.547 5.535 4.444 1.00 98.69 85 TRP A N 1
ATOM 644 C CA . TRP A 1 85 ? -5.426 5.919 3.580 1.00 98.69 85 TRP A CA 1
ATOM 645 C C . TRP A 1 85 ? -4.712 4.710 2.980 1.00 98.69 85 TRP A C 1
ATOM 647 O O . TRP A 1 85 ? -4.437 4.719 1.780 1.00 98.69 85 TRP A O 1
ATOM 657 N N . LEU A 1 86 ? -4.530 3.640 3.756 1.00 98.75 86 LEU A N 1
ATOM 658 C CA . LEU A 1 86 ? -3.980 2.377 3.271 1.00 98.75 86 LEU A CA 1
ATOM 659 C C . LEU A 1 86 ? -4.817 1.816 2.116 1.00 98.75 86 LEU A C 1
ATOM 661 O O . LEU A 1 86 ? -4.279 1.551 1.047 1.00 98.75 86 LEU A O 1
ATOM 665 N N . LEU A 1 87 ? -6.143 1.732 2.267 1.00 98.56 87 LEU A N 1
ATOM 666 C CA . LEU A 1 87 ? -7.044 1.256 1.211 1.00 98.56 87 LEU A CA 1
ATOM 667 C C . LEU A 1 87 ? -6.987 2.129 -0.052 1.00 98.56 87 LEU A C 1
ATOM 669 O O . LEU A 1 87 ? -7.062 1.615 -1.169 1.00 98.56 87 LEU A O 1
ATOM 673 N N . ARG A 1 88 ? -6.814 3.449 0.089 1.00 98.56 88 ARG A N 1
ATOM 674 C CA . ARG A 1 88 ? -6.609 4.343 -1.064 1.00 98.56 88 ARG A CA 1
ATOM 675 C C . ARG A 1 88 ? -5.272 4.071 -1.762 1.00 98.56 88 ARG A C 1
ATOM 677 O O . ARG A 1 88 ? -5.246 4.044 -2.993 1.00 98.56 88 ARG A O 1
ATOM 684 N N . GLY A 1 89 ? -4.199 3.844 -1.004 1.00 97.75 89 GLY A N 1
ATOM 685 C CA . GLY A 1 89 ? -2.883 3.458 -1.526 1.00 97.75 89 GLY A CA 1
ATOM 686 C C . GLY A 1 89 ? -2.895 2.100 -2.234 1.00 97.75 89 GLY A C 1
ATOM 687 O O . GLY A 1 89 ? -2.360 1.963 -3.336 1.00 97.75 89 GLY A O 1
ATOM 688 N N . LEU A 1 90 ? -3.589 1.114 -1.665 1.00 98.00 90 LEU A N 1
ATOM 689 C CA . LEU A 1 90 ? -3.787 -0.200 -2.281 1.00 98.00 90 LEU A CA 1
ATOM 690 C C . LEU A 1 90 ? -4.618 -0.097 -3.567 1.00 98.00 90 LEU A C 1
ATOM 692 O O . LEU A 1 90 ? -4.255 -0.691 -4.578 1.00 98.00 90 LEU A O 1
ATOM 696 N N . SER A 1 91 ? -5.676 0.724 -3.581 1.00 98.06 91 SER A N 1
ATOM 697 C CA . SER A 1 91 ? -6.470 0.974 -4.793 1.00 98.06 91 SER A CA 1
ATOM 698 C C . SER A 1 91 ? -5.641 1.607 -5.915 1.00 98.06 91 SER A C 1
ATOM 700 O O . SER A 1 91 ? -5.774 1.213 -7.074 1.00 98.06 91 SER A O 1
ATOM 702 N N . PHE A 1 92 ? -4.768 2.561 -5.581 1.00 97.62 92 PHE A N 1
ATOM 703 C CA . PHE A 1 92 ? -3.794 3.117 -6.521 1.00 97.62 92 PHE A CA 1
ATOM 704 C C . PHE A 1 92 ? -2.890 2.032 -7.103 1.00 97.62 92 PHE A C 1
ATOM 706 O O . PHE A 1 92 ? -2.790 1.918 -8.325 1.00 97.62 92 PHE A O 1
ATOM 713 N N . THR A 1 93 ? -2.284 1.225 -6.234 1.00 96.12 93 THR A N 1
ATOM 714 C CA . THR A 1 93 ? -1.332 0.182 -6.626 1.00 96.12 93 THR A CA 1
ATOM 715 C C . THR A 1 93 ? -1.995 -0.850 -7.532 1.00 96.12 93 THR A C 1
ATOM 717 O O . THR A 1 93 ? -1.494 -1.112 -8.620 1.00 96.12 93 THR A O 1
ATOM 720 N N . HIS A 1 94 ? -3.173 -1.353 -7.153 1.00 96.44 94 HIS A N 1
ATOM 721 C CA . HIS A 1 94 ? -3.952 -2.280 -7.972 1.00 96.44 94 HIS A CA 1
ATOM 722 C C . HIS A 1 94 ? -4.222 -1.714 -9.371 1.00 96.44 94 HIS A C 1
ATOM 724 O O . HIS A 1 94 ? -3.947 -2.369 -10.371 1.00 96.44 94 HIS A O 1
ATOM 730 N N . LYS A 1 95 ? -4.709 -0.470 -9.469 1.00 97.56 95 LYS A N 1
ATOM 731 C CA . LYS A 1 95 ? -5.003 0.144 -10.773 1.00 97.56 95 LYS A CA 1
ATOM 732 C C . LYS A 1 95 ? -3.748 0.379 -11.612 1.00 97.56 95 LYS A C 1
ATOM 734 O O . LYS A 1 95 ? -3.810 0.238 -12.828 1.00 97.56 95 LYS A O 1
ATOM 739 N N . ALA A 1 96 ? -2.634 0.743 -10.979 1.00 95.69 96 ALA A N 1
ATOM 740 C CA . ALA A 1 96 ? -1.356 0.936 -11.652 1.00 95.69 96 ALA A CA 1
ATOM 741 C C . ALA A 1 96 ? -0.815 -0.380 -12.229 1.00 95.69 96 ALA A C 1
ATOM 743 O O . ALA A 1 96 ? -0.448 -0.428 -13.401 1.00 95.69 96 ALA A O 1
ATOM 744 N N . LEU A 1 97 ? -0.815 -1.452 -11.433 1.00 93.62 97 LEU A N 1
ATOM 745 C CA . LEU A 1 97 ? -0.351 -2.772 -11.867 1.00 93.62 97 LEU A CA 1
ATOM 746 C C . LEU A 1 97 ? -1.268 -3.374 -12.929 1.00 93.62 97 LEU A C 1
ATOM 748 O O . LEU A 1 97 ? -0.782 -3.831 -13.958 1.00 93.62 97 LEU A O 1
ATOM 752 N N . HIS A 1 98 ? -2.585 -3.266 -12.751 1.00 94.50 98 HIS A N 1
ATOM 753 C CA . HIS A 1 98 ? -3.550 -3.697 -13.758 1.00 94.50 98 HIS A CA 1
ATOM 754 C C . HIS A 1 98 ? -3.351 -2.951 -15.086 1.00 94.50 98 HIS A C 1
ATOM 756 O O . HIS A 1 98 ? -3.405 -3.559 -16.153 1.00 94.50 98 HIS A O 1
ATOM 762 N N . ALA A 1 99 ? -3.099 -1.635 -15.053 1.00 95.75 99 ALA A N 1
ATOM 763 C CA . ALA A 1 99 ? -2.794 -0.867 -16.260 1.00 95.75 99 ALA A CA 1
ATOM 764 C C . ALA A 1 99 ? -1.489 -1.337 -16.926 1.00 95.75 99 ALA A C 1
ATOM 766 O O . ALA A 1 99 ? -1.439 -1.439 -18.148 1.00 95.75 99 ALA A O 1
ATOM 767 N N . ALA A 1 100 ? -0.460 -1.665 -16.138 1.00 93.00 100 ALA A N 1
ATOM 768 C CA . ALA A 1 100 ? 0.791 -2.210 -16.659 1.00 93.00 100 ALA A CA 1
ATOM 769 C C . ALA A 1 100 ? 0.607 -3.610 -17.274 1.00 93.00 100 ALA A C 1
ATOM 771 O O . ALA A 1 100 ? 1.233 -3.918 -18.283 1.00 93.00 100 ALA A O 1
ATOM 772 N N . GLN A 1 101 ? -0.243 -4.464 -16.708 1.00 91.00 101 GLN A N 1
ATOM 773 C CA . GLN A 1 101 ? -0.524 -5.790 -17.270 1.00 91.00 101 GLN A CA 1
ATOM 774 C C . GLN A 1 101 ? -1.395 -5.730 -18.526 1.00 91.00 101 GLN A C 1
ATOM 776 O O . GLN A 1 101 ? -1.130 -6.438 -19.492 1.00 91.00 101 GLN A O 1
ATOM 781 N N . SER A 1 102 ? -2.413 -4.864 -18.529 1.00 93.38 102 SER A N 1
ATOM 782 C CA . SER A 1 102 ? -3.372 -4.751 -19.637 1.00 93.38 102 SER A CA 1
ATOM 783 C C . SER A 1 102 ? -2.737 -4.238 -20.931 1.00 93.38 102 SER A C 1
ATOM 785 O O . SER A 1 102 ? -3.246 -4.524 -22.013 1.00 93.38 102 SER A O 1
ATOM 787 N N . ASP A 1 103 ? -1.647 -3.474 -20.829 1.00 93.75 103 ASP A N 1
ATOM 788 C CA . ASP A 1 103 ? -0.860 -3.020 -21.973 1.00 93.75 103 ASP A CA 1
ATOM 789 C C . ASP A 1 103 ? 0.622 -3.394 -21.785 1.00 93.75 103 ASP A C 1
ATOM 791 O O . ASP A 1 103 ? 1.351 -2.707 -21.058 1.00 93.75 103 ASP A O 1
ATOM 795 N N . PRO A 1 104 ? 1.109 -4.460 -22.452 1.00 89.44 104 PRO A N 1
ATOM 796 C CA . PRO A 1 104 ? 2.498 -4.893 -22.330 1.00 89.44 104 PRO A CA 1
ATOM 797 C C . PRO A 1 104 ? 3.503 -3.873 -22.885 1.00 89.44 104 PRO A C 1
ATOM 799 O O . PRO A 1 104 ? 4.687 -3.966 -22.563 1.00 89.44 104 PRO A O 1
ATOM 802 N N . ASN A 1 105 ? 3.052 -2.894 -23.677 1.00 92.38 105 ASN A N 1
ATOM 803 C CA . ASN A 1 105 ? 3.899 -1.842 -24.239 1.00 92.38 105 ASN A CA 1
ATOM 804 C C . ASN A 1 105 ? 3.930 -0.576 -23.370 1.00 92.38 105 ASN A C 1
ATOM 806 O O . ASN A 1 105 ? 4.741 0.317 -23.621 1.00 92.38 105 ASN A O 1
ATOM 810 N N . ALA A 1 106 ? 3.066 -0.470 -22.354 1.00 94.19 106 ALA A N 1
ATOM 811 C CA . ALA A 1 106 ? 3.042 0.687 -21.471 1.00 94.19 106 ALA A CA 1
ATOM 812 C C . ALA A 1 106 ? 4.228 0.667 -20.495 1.00 94.19 106 ALA A C 1
ATOM 814 O O . ALA A 1 106 ? 4.433 -0.292 -19.741 1.00 94.19 106 ALA A O 1
ATOM 815 N N . GLU A 1 107 ? 4.975 1.773 -20.458 1.00 96.00 107 GLU A N 1
ATOM 816 C CA . GLU A 1 107 ? 5.977 2.027 -19.421 1.00 96.00 107 GLU A CA 1
ATOM 817 C C . GLU A 1 107 ? 5.326 2.259 -18.050 1.00 96.00 107 GLU A C 1
ATOM 819 O O . GLU A 1 107 ? 4.204 2.769 -17.941 1.00 96.00 107 GLU A O 1
ATOM 824 N N . LEU A 1 108 ? 6.059 1.947 -16.976 1.00 94.56 108 LEU A N 1
ATOM 825 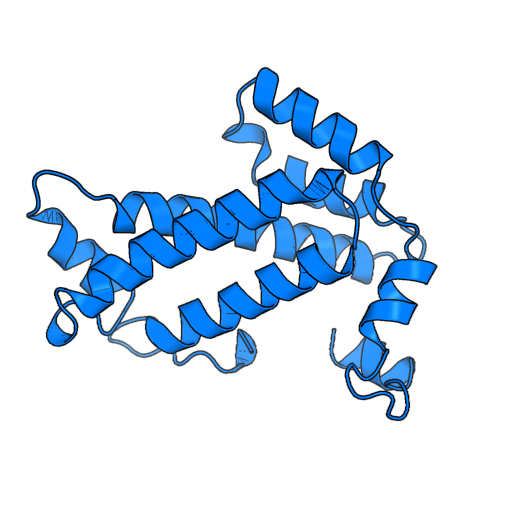C CA . LEU A 1 108 ? 5.530 2.022 -15.609 1.00 94.56 108 LEU A CA 1
ATOM 826 C C . LEU A 1 108 ? 5.065 3.421 -15.218 1.00 94.56 108 LEU A C 1
ATOM 828 O O . LEU A 1 108 ? 4.023 3.553 -14.583 1.00 94.56 108 LEU A O 1
ATOM 832 N N . ALA A 1 109 ? 5.779 4.467 -15.639 1.00 96.00 109 ALA A N 1
ATOM 833 C CA . ALA A 1 109 ? 5.373 5.845 -15.374 1.00 96.00 109 ALA A CA 1
ATOM 834 C C . ALA A 1 109 ? 3.962 6.143 -15.917 1.00 96.00 109 ALA A C 1
ATOM 836 O O . ALA A 1 109 ? 3.161 6.800 -15.246 1.00 96.00 109 ALA A O 1
ATOM 837 N N . ALA A 1 110 ? 3.636 5.638 -17.112 1.00 97.69 110 ALA A N 1
ATOM 838 C CA . ALA A 1 110 ? 2.319 5.808 -17.719 1.00 97.69 110 ALA A CA 1
ATOM 839 C C . ALA A 1 110 ? 1.253 4.998 -16.968 1.00 97.69 110 ALA A C 1
ATOM 841 O O . ALA A 1 110 ? 0.215 5.547 -16.593 1.00 97.69 110 ALA A O 1
ATOM 842 N N . ALA A 1 111 ? 1.533 3.728 -16.667 1.00 97.00 111 ALA A N 1
ATOM 843 C CA . ALA A 1 111 ? 0.619 2.860 -15.926 1.00 97.00 111 ALA A CA 1
ATOM 844 C C . ALA A 1 111 ? 0.318 3.392 -14.510 1.00 97.00 111 ALA A C 1
ATOM 846 O O . ALA A 1 111 ? -0.841 3.476 -14.097 1.00 97.00 111 ALA A O 1
ATOM 847 N N . PHE A 1 112 ? 1.344 3.845 -13.786 1.00 96.25 112 PHE A N 1
ATOM 848 C CA . PHE A 1 112 ? 1.205 4.435 -12.453 1.00 96.25 112 PHE A CA 1
ATOM 849 C C . PHE A 1 112 ? 0.459 5.770 -12.505 1.00 96.25 112 PHE A C 1
ATOM 851 O O . PHE A 1 112 ? -0.361 6.044 -11.629 1.00 96.25 112 PHE A O 1
ATOM 858 N N . THR A 1 113 ? 0.662 6.578 -13.548 1.00 98.00 113 THR A N 1
ATOM 859 C CA . THR A 1 113 ? -0.123 7.804 -13.754 1.00 98.00 113 THR A CA 1
ATOM 860 C C . THR A 1 113 ? -1.606 7.486 -13.965 1.00 98.00 113 THR A C 1
ATOM 862 O O . THR A 1 113 ? -2.452 8.098 -13.310 1.00 98.00 113 THR A O 1
ATOM 865 N N . THR A 1 114 ? -1.937 6.481 -14.783 1.00 97.94 114 THR A N 1
ATOM 866 C CA . THR A 1 114 ? -3.321 5.998 -14.951 1.00 97.94 114 THR A CA 1
ATOM 867 C C . THR A 1 114 ? -3.916 5.542 -13.619 1.00 97.94 114 THR A C 1
ATOM 869 O O . THR A 1 114 ? -5.032 5.936 -13.262 1.00 97.94 114 THR A O 1
ATOM 872 N N . GLY A 1 115 ? -3.161 4.762 -12.841 1.00 97.69 115 GLY A N 1
ATOM 873 C CA . GLY A 1 115 ? -3.579 4.323 -11.512 1.00 97.69 115 GLY A CA 1
ATOM 874 C C . GLY A 1 115 ? -3.873 5.494 -10.575 1.00 97.69 115 GLY A C 1
ATOM 875 O O . GLY A 1 115 ? -4.922 5.523 -9.924 1.00 97.69 115 GLY A O 1
ATOM 876 N N . TYR A 1 116 ? -2.982 6.484 -10.534 1.00 97.94 116 TYR A N 1
ATOM 877 C CA . TYR A 1 116 ? -3.082 7.662 -9.671 1.00 97.94 116 TYR A CA 1
ATOM 878 C C . TYR A 1 116 ? -4.284 8.542 -10.003 1.00 97.94 116 TYR A C 1
ATOM 880 O O . TYR A 1 116 ? -5.052 8.915 -9.106 1.00 97.94 116 TYR A O 1
ATOM 888 N N . ASP A 1 117 ? -4.479 8.828 -11.288 1.00 98.12 117 ASP A N 1
ATOM 889 C CA . ASP A 1 117 ? -5.598 9.621 -11.790 1.00 98.12 117 ASP A CA 1
ATOM 890 C C . ASP A 1 117 ? -6.941 8.955 -11.461 1.00 98.12 117 ASP A C 1
ATOM 892 O O . ASP A 1 117 ? -7.885 9.628 -11.039 1.00 98.12 117 ASP A O 1
ATOM 896 N N . GLY A 1 118 ? -7.002 7.624 -11.546 1.00 97.75 118 GLY A N 1
ATOM 897 C CA . GLY A 1 118 ? -8.181 6.832 -11.201 1.00 97.75 118 GLY A CA 1
ATOM 898 C C . GLY A 1 118 ? -8.420 6.617 -9.700 1.00 97.75 118 GLY A C 1
ATOM 899 O O . GLY A 1 118 ? -9.409 5.962 -9.349 1.00 97.75 118 GLY A O 1
ATOM 900 N N . SER A 1 119 ? -7.549 7.097 -8.804 1.00 98.06 119 SER A N 1
ATOM 901 C CA . SER A 1 119 ? -7.617 6.789 -7.364 1.00 98.06 119 SER A CA 1
ATOM 902 C C . SER A 1 119 ? -7.234 7.967 -6.452 1.00 98.06 119 SER A C 1
ATOM 904 O O . SER A 1 119 ? -8.116 8.697 -5.991 1.00 98.06 119 SER A O 1
ATOM 906 N N . LEU A 1 120 ? -5.943 8.143 -6.155 1.00 95.88 120 LEU A N 1
ATOM 907 C CA . LEU A 1 120 ? -5.403 9.014 -5.109 1.00 95.88 120 LEU A CA 1
ATOM 908 C C . LEU A 1 120 ? -5.462 10.503 -5.453 1.00 95.88 120 LEU A C 1
ATOM 910 O O . LEU A 1 120 ? -5.591 11.334 -4.551 1.00 95.88 120 LEU A O 1
ATOM 914 N N . LYS A 1 121 ? -5.409 10.867 -6.739 1.00 97.75 121 LYS A N 1
ATOM 915 C CA . LYS A 1 121 ? -5.290 12.266 -7.184 1.00 97.75 121 LYS A CA 1
ATOM 916 C C . LYS A 1 121 ? -6.340 13.201 -6.599 1.00 97.75 121 LYS A C 1
ATOM 918 O O . LYS A 1 121 ? -6.029 14.345 -6.265 1.00 97.75 121 LYS A O 1
ATOM 923 N N . LYS A 1 122 ? -7.576 12.726 -6.446 1.00 97.81 122 LYS A N 1
ATOM 924 C CA . LYS A 1 122 ? -8.683 13.518 -5.886 1.00 97.81 122 LYS A CA 1
ATOM 925 C C . LYS A 1 122 ? -8.521 13.835 -4.395 1.00 97.81 122 LYS A C 1
ATOM 927 O O . LYS A 1 122 ? -9.129 14.787 -3.922 1.00 97.81 122 LYS A O 1
ATOM 932 N N . TYR A 1 123 ? -7.693 13.079 -3.674 1.00 97.31 123 TYR A N 1
ATOM 933 C CA . TYR A 1 123 ? -7.428 13.272 -2.246 1.00 97.31 123 TYR A CA 1
ATOM 934 C C . TYR A 1 123 ? -6.146 14.071 -1.969 1.00 97.31 123 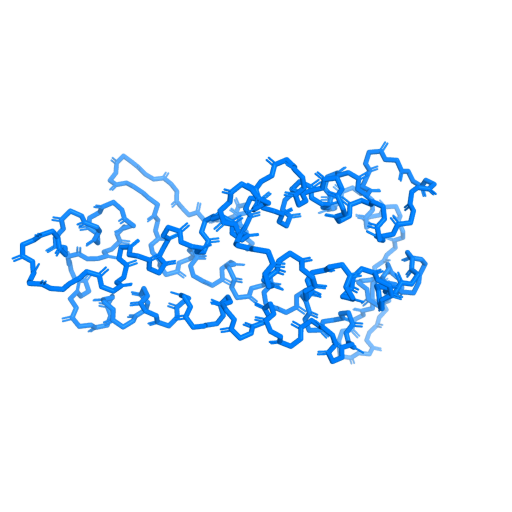TYR A C 1
ATOM 936 O O . TYR A 1 123 ? -5.948 14.541 -0.853 1.00 97.31 123 TYR A O 1
ATOM 944 N N . HIS A 1 124 ? -5.269 14.236 -2.963 1.00 96.50 124 HIS A N 1
ATOM 945 C CA . HIS A 1 124 ? -4.003 14.953 -2.808 1.00 96.50 124 HIS A CA 1
ATOM 946 C C . HIS A 1 124 ? -4.157 16.455 -3.087 1.00 96.50 124 HIS A C 1
ATOM 948 O O . HIS A 1 124 ? -4.757 16.879 -4.084 1.00 96.50 124 HIS A O 1
ATOM 954 N N . ASN A 1 125 ? -3.552 17.276 -2.226 1.00 97.38 125 ASN A N 1
ATOM 955 C CA . ASN A 1 125 ? -3.399 18.710 -2.473 1.00 97.38 125 ASN A CA 1
ATOM 956 C C . ASN A 1 125 ? -2.334 18.972 -3.562 1.00 97.38 125 ASN A C 1
ATOM 958 O O . ASN A 1 125 ? -1.680 18.048 -4.052 1.00 97.38 125 ASN A O 1
ATOM 962 N N . PHE A 1 126 ? -2.171 20.232 -3.975 1.00 97.25 126 PHE A N 1
ATOM 963 C CA . PHE A 1 126 ? -1.254 20.593 -5.064 1.00 97.25 126 PHE A CA 1
ATOM 964 C C . PHE A 1 126 ? 0.216 20.249 -4.762 1.00 97.25 126 PHE A C 1
ATOM 966 O O . PHE A 1 126 ? 0.948 19.877 -5.676 1.00 97.25 126 PHE A O 1
ATOM 973 N N . VAL A 1 127 ? 0.631 20.306 -3.491 1.00 95.44 127 VAL A N 1
ATOM 974 C CA . VAL A 1 127 ? 1.995 19.962 -3.066 1.00 95.44 127 VAL A CA 1
ATOM 975 C C . VAL A 1 127 ? 2.243 18.470 -3.264 1.00 95.44 127 VAL A C 1
ATOM 977 O O . VAL A 1 127 ? 3.185 18.086 -3.955 1.00 95.44 127 VAL A O 1
ATOM 980 N N . VAL A 1 128 ? 1.359 17.618 -2.736 1.00 94.94 128 VAL A N 1
ATOM 981 C CA . VAL A 1 128 ? 1.502 16.157 -2.848 1.00 94.94 128 VAL A CA 1
ATOM 982 C C . VAL A 1 128 ? 1.369 15.700 -4.309 1.00 94.94 128 VAL A C 1
ATOM 984 O O . VAL A 1 128 ? 2.075 14.791 -4.741 1.00 94.94 128 VAL A O 1
ATOM 987 N N . LYS A 1 129 ? 0.531 16.369 -5.114 1.00 96.00 129 LYS A N 1
ATOM 988 C CA . LYS A 1 129 ? 0.469 16.161 -6.574 1.00 96.00 129 LYS A CA 1
ATOM 989 C C . LYS A 1 129 ? 1.807 16.453 -7.262 1.00 96.00 129 LYS A C 1
ATOM 991 O O . LYS A 1 129 ? 2.220 15.684 -8.125 1.00 96.00 129 LYS A O 1
ATOM 996 N N . GLY A 1 130 ? 2.489 17.533 -6.877 1.00 94.81 130 GLY A N 1
ATOM 997 C CA . GLY A 1 130 ? 3.813 17.878 -7.402 1.00 94.81 130 GLY A CA 1
ATOM 998 C C . GLY A 1 130 ? 4.877 16.836 -7.053 1.00 94.81 130 GLY A C 1
ATOM 999 O O . GLY A 1 130 ? 5.640 16.425 -7.925 1.00 94.81 130 GLY A O 1
ATOM 1000 N N . VAL A 1 131 ? 4.876 16.345 -5.810 1.00 92.75 131 VAL A N 1
ATOM 1001 C CA . VAL A 1 131 ? 5.761 15.251 -5.373 1.00 92.75 131 VAL A CA 1
ATOM 1002 C C . VAL A 1 131 ? 5.521 13.988 -6.202 1.00 92.75 131 VAL A C 1
ATOM 1004 O O . VAL A 1 131 ? 6.473 13.404 -6.715 1.00 92.75 131 VAL A O 1
ATOM 1007 N N . PHE A 1 132 ? 4.258 13.605 -6.406 1.00 93.00 132 PHE A N 1
ATOM 1008 C CA . PHE A 1 132 ? 3.917 12.451 -7.239 1.00 93.00 132 PHE A CA 1
ATOM 1009 C C . PHE A 1 132 ? 4.426 12.612 -8.680 1.00 93.00 132 PHE A C 1
ATOM 1011 O O . PHE A 1 132 ? 5.024 11.693 -9.235 1.00 93.00 132 PHE A O 1
ATOM 1018 N N . ALA A 1 133 ? 4.261 13.797 -9.277 1.00 93.88 133 ALA A N 1
ATOM 1019 C CA . ALA A 1 133 ? 4.752 14.071 -10.626 1.00 93.88 133 ALA A CA 1
ATOM 1020 C C . ALA A 1 133 ? 6.282 13.928 -10.744 1.00 93.88 133 ALA A C 1
ATOM 1022 O O . ALA A 1 133 ? 6.777 13.474 -11.775 1.00 93.88 133 ALA A O 1
ATOM 1023 N N . LEU A 1 134 ? 7.038 14.285 -9.700 1.00 91.50 134 LEU A N 1
ATOM 1024 C CA . LEU A 1 134 ? 8.482 14.045 -9.653 1.00 91.50 134 LEU A CA 1
ATOM 1025 C C . LEU A 1 134 ? 8.808 12.553 -9.522 1.00 91.50 134 LEU A C 1
ATOM 1027 O O . LEU A 1 134 ? 9.685 12.073 -10.235 1.00 91.50 134 LEU A O 1
ATOM 1031 N N . ALA A 1 135 ? 8.073 11.810 -8.690 1.00 91.00 135 ALA A N 1
ATOM 1032 C CA . ALA A 1 135 ? 8.253 10.364 -8.561 1.00 91.00 135 ALA A CA 1
ATOM 1033 C C . ALA A 1 135 ? 8.017 9.624 -9.885 1.00 91.00 135 ALA A C 1
ATOM 1035 O O . ALA A 1 135 ? 8.772 8.717 -10.222 1.00 91.00 135 ALA A O 1
ATOM 1036 N N . MET A 1 136 ? 7.041 10.055 -10.691 1.00 93.38 136 MET A N 1
ATOM 1037 C CA . MET A 1 136 ? 6.786 9.454 -12.007 1.00 93.38 136 MET A CA 1
ATOM 1038 C C . MET A 1 136 ? 7.928 9.677 -13.002 1.00 93.38 136 MET A C 1
ATOM 1040 O O . MET A 1 136 ? 8.216 8.789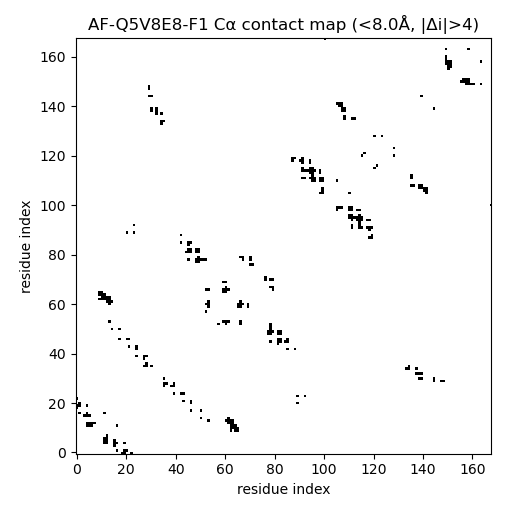 -13.798 1.00 93.38 136 MET A O 1
ATOM 1044 N N . LYS A 1 137 ? 8.641 10.809 -12.924 1.00 91.44 137 LYS A N 1
ATOM 1045 C CA . LYS A 1 137 ? 9.858 11.039 -13.729 1.00 91.44 137 LYS A CA 1
ATOM 1046 C C . LYS A 1 137 ? 11.024 10.137 -13.318 1.00 91.44 137 LYS A C 1
ATOM 1048 O O . LYS A 1 137 ? 11.935 9.932 -14.109 1.00 91.44 137 LYS A O 1
ATOM 1053 N N . ALA A 1 138 ? 10.997 9.639 -12.085 1.00 90.06 138 ALA A N 1
ATOM 1054 C CA . ALA A 1 138 ? 11.984 8.726 -11.527 1.00 90.06 138 ALA A CA 1
ATOM 1055 C C . ALA A 1 138 ? 11.522 7.256 -11.578 1.00 90.06 138 ALA A C 1
ATOM 1057 O O . ALA A 1 138 ? 12.223 6.375 -11.088 1.00 90.06 138 ALA A O 1
ATOM 1058 N N . CYS A 1 139 ? 10.347 6.968 -12.145 1.00 91.44 139 CYS A N 1
ATOM 1059 C CA . CYS A 1 139 ? 9.841 5.605 -12.2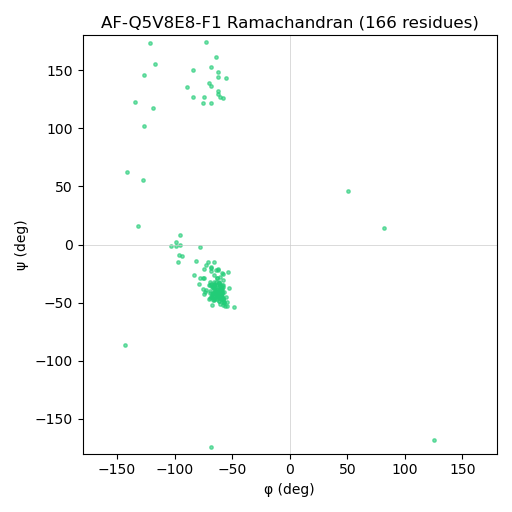44 1.00 91.44 139 CYS A CA 1
ATOM 1060 C C . CYS A 1 139 ? 10.800 4.762 -13.108 1.00 91.44 139 CYS A C 1
ATOM 1062 O O . CYS A 1 139 ? 11.222 5.236 -14.168 1.00 91.44 139 CYS A O 1
ATOM 1064 N N . PRO A 1 140 ? 11.192 3.553 -12.667 1.00 91.12 140 PRO A N 1
ATOM 1065 C CA . PRO A 1 140 ? 12.094 2.715 -13.445 1.00 91.12 140 PRO A CA 1
ATOM 1066 C C . PRO A 1 140 ? 11.452 2.289 -14.768 1.00 91.12 140 PRO A C 1
ATOM 1068 O O . PRO A 1 140 ? 10.231 2.303 -14.928 1.00 91.12 140 PRO A O 1
ATOM 1071 N N . GLN A 1 141 ? 12.294 1.863 -15.708 1.00 93.19 141 GLN A N 1
ATOM 1072 C CA . GLN A 1 141 ? 11.817 1.218 -16.927 1.00 93.19 141 GLN A CA 1
ATOM 1073 C C . GLN A 1 141 ? 11.077 -0.073 -16.589 1.00 93.19 141 GLN A C 1
ATOM 1075 O O . GLN A 1 141 ? 11.504 -0.829 -15.705 1.00 93.19 141 GLN A O 1
ATOM 1080 N N . ARG A 1 142 ? 10.021 -0.361 -17.352 1.00 92.50 142 ARG A N 1
ATOM 1081 C CA . ARG A 1 142 ? 9.234 -1.592 -17.229 1.00 92.50 142 ARG A CA 1
ATOM 1082 C C . ARG A 1 142 ? 10.125 -2.829 -17.192 1.00 92.50 142 ARG A C 1
ATOM 1084 O O . ARG A 1 142 ? 10.046 -3.606 -16.247 1.00 92.50 142 ARG A O 1
ATOM 1091 N N . ALA A 1 143 ? 11.004 -2.979 -18.179 1.00 92.25 143 ALA A N 1
ATOM 1092 C CA . ALA A 1 143 ? 11.876 -4.146 -18.288 1.00 92.25 143 ALA A CA 1
ATOM 1093 C C . ALA A 1 143 ? 12.704 -4.374 -17.010 1.00 92.25 143 ALA A C 1
ATOM 1095 O O . ALA A 1 143 ? 12.741 -5.484 -16.491 1.00 92.25 143 ALA A O 1
ATOM 1096 N N . GLY A 1 144 ? 13.300 -3.315 -16.451 1.00 91.31 144 GLY A N 1
ATOM 1097 C CA . GLY A 1 144 ? 14.095 -3.418 -15.225 1.00 91.31 144 GLY A CA 1
ATOM 1098 C C . GLY A 1 144 ? 13.274 -3.851 -14.010 1.00 91.31 144 GLY A C 1
ATOM 1099 O O . GLY A 1 144 ? 13.742 -4.653 -13.206 1.00 91.31 144 GLY A O 1
ATOM 1100 N N . PHE A 1 145 ? 12.040 -3.364 -13.888 1.00 90.88 145 PHE A N 1
ATOM 1101 C CA . PHE A 1 145 ? 11.140 -3.769 -12.811 1.00 90.88 145 PHE A CA 1
ATOM 1102 C C . PHE A 1 145 ? 10.716 -5.235 -12.916 1.00 90.88 145 PHE A C 1
ATOM 1104 O O . PHE A 1 145 ? 10.828 -5.953 -11.928 1.00 90.88 145 PHE A O 1
ATOM 1111 N N . TYR A 1 146 ? 10.290 -5.701 -14.094 1.00 90.50 146 TYR A N 1
ATOM 1112 C CA . TYR A 1 146 ? 9.889 -7.102 -14.272 1.00 90.50 146 TYR A CA 1
ATOM 1113 C C . TYR A 1 146 ? 11.073 -8.064 -14.095 1.00 90.50 146 TYR A C 1
ATOM 1115 O O . TYR A 1 146 ? 10.899 -9.115 -13.488 1.00 90.50 146 TYR A O 1
ATOM 1123 N N . THR A 1 147 ? 12.289 -7.681 -14.509 1.00 91.12 147 THR A N 1
ATOM 1124 C CA . THR A 1 147 ? 13.510 -8.450 -14.202 1.00 91.12 147 THR A CA 1
ATOM 1125 C C . THR A 1 147 ? 13.727 -8.593 -12.697 1.00 91.12 147 THR A C 1
ATOM 1127 O O . THR A 1 147 ? 14.034 -9.683 -12.225 1.00 91.12 147 THR A O 1
ATOM 1130 N N . LYS A 1 148 ? 13.555 -7.510 -11.927 1.00 90.69 148 LYS A N 1
ATOM 1131 C CA . LYS A 1 148 ? 13.669 -7.559 -10.461 1.00 90.69 148 LYS A CA 1
ATOM 1132 C C . LYS A 1 148 ? 12.552 -8.382 -9.820 1.00 90.69 148 LYS A C 1
ATOM 1134 O O . LYS A 1 148 ? 12.801 -9.064 -8.839 1.00 90.69 148 LYS A O 1
ATOM 1139 N N . LEU A 1 149 ? 11.341 -8.313 -10.366 1.00 89.56 149 LEU A N 1
ATOM 1140 C CA . LEU A 1 149 ? 10.173 -9.036 -9.863 1.00 89.56 149 LEU A CA 1
ATOM 1141 C C . LEU A 1 149 ? 10.273 -10.546 -10.096 1.00 89.56 149 LEU A C 1
ATOM 1143 O O . LEU A 1 149 ? 9.826 -11.320 -9.260 1.00 89.56 149 LEU A O 1
ATOM 1147 N N . ALA A 1 150 ? 10.881 -10.956 -11.210 1.00 90.38 150 ALA A N 1
ATOM 1148 C CA . ALA A 1 150 ? 11.141 -12.357 -11.520 1.00 90.38 150 ALA A CA 1
ATOM 1149 C C . ALA A 1 150 ? 12.295 -12.954 -10.700 1.00 90.38 150 ALA A C 1
ATOM 1151 O O . ALA A 1 150 ? 12.416 -14.174 -10.627 1.00 90.38 150 ALA A O 1
ATOM 1152 N N . ALA A 1 151 ? 13.182 -12.122 -10.148 1.00 90.19 151 ALA A N 1
ATOM 1153 C CA . ALA A 1 151 ? 14.383 -12.585 -9.471 1.00 90.19 151 ALA A CA 1
ATOM 1154 C C . ALA A 1 151 ? 14.055 -13.274 -8.141 1.00 90.19 151 ALA A C 1
ATOM 1156 O O . ALA A 1 151 ? 13.235 -12.795 -7.359 1.00 90.19 151 ALA A O 1
ATOM 1157 N N . ASP A 1 152 ? 14.754 -14.374 -7.869 1.00 85.69 152 ASP A N 1
ATOM 1158 C CA . ASP A 1 152 ? 14.733 -15.005 -6.558 1.00 85.69 152 ASP A CA 1
ATOM 1159 C C . ASP A 1 152 ? 15.585 -14.159 -5.587 1.00 85.69 152 ASP A C 1
ATOM 1161 O O . ASP A 1 152 ? 16.770 -13.923 -5.862 1.00 85.69 152 ASP A O 1
ATOM 1165 N N . PRO A 1 153 ? 15.012 -13.672 -4.473 1.00 79.44 153 PRO A N 1
ATOM 1166 C CA . PRO A 1 153 ? 15.735 -12.843 -3.513 1.00 79.44 153 PRO A CA 1
ATOM 1167 C C . PRO A 1 153 ? 16.927 -13.559 -2.855 1.00 79.44 153 PRO A C 1
ATOM 1169 O O . PRO A 1 153 ? 17.862 -12.881 -2.426 1.00 79.44 153 PRO A O 1
ATOM 1172 N N . ASP A 1 154 ? 16.942 -14.894 -2.833 1.00 86.88 154 ASP A N 1
ATOM 1173 C CA . ASP A 1 154 ? 18.021 -15.726 -2.288 1.00 86.88 154 ASP A CA 1
ATOM 1174 C C . ASP A 1 154 ? 19.023 -16.186 -3.371 1.00 86.88 154 ASP A C 1
ATOM 1176 O O . ASP A 1 154 ? 19.919 -16.994 -3.112 1.00 86.88 154 ASP A O 1
ATOM 1180 N N . GLY A 1 155 ? 18.912 -15.657 -4.597 1.00 84.38 155 GLY A N 1
ATOM 1181 C CA . GLY A 1 155 ? 19.828 -15.949 -5.707 1.00 84.38 155 GLY A CA 1
ATOM 1182 C C . GLY A 1 155 ? 19.534 -17.256 -6.449 1.00 84.38 155 GLY A C 1
ATOM 1183 O O . GLY A 1 155 ? 20.381 -17.736 -7.208 1.00 84.38 155 GLY A O 1
ATOM 1184 N N . GLY A 1 156 ? 18.353 -17.837 -6.235 1.00 88.38 156 GLY A N 1
ATOM 1185 C CA . GLY A 1 156 ? 17.831 -18.954 -7.018 1.00 88.38 156 GLY A CA 1
ATOM 1186 C C . GLY A 1 156 ? 17.464 -18.588 -8.464 1.00 88.38 156 GLY A C 1
ATOM 1187 O O . GLY A 1 156 ? 17.729 -17.493 -8.965 1.00 88.38 156 GLY A O 1
ATOM 1188 N N . ALA A 1 157 ? 16.868 -19.548 -9.175 1.00 88.62 157 ALA A N 1
ATOM 1189 C CA . ALA A 1 157 ? 16.442 -19.338 -10.555 1.00 88.62 157 ALA A CA 1
ATOM 1190 C C . ALA A 1 157 ? 15.272 -18.346 -10.617 1.00 88.62 157 ALA A C 1
ATOM 1192 O O . ALA A 1 157 ? 14.318 -18.459 -9.853 1.00 88.62 157 ALA A O 1
ATOM 1193 N N . ALA A 1 158 ? 15.329 -17.409 -11.566 1.00 88.81 158 ALA A N 1
ATOM 1194 C CA . ALA A 1 158 ? 14.232 -16.478 -11.791 1.00 88.81 158 ALA A CA 1
ATOM 1195 C C . ALA A 1 158 ? 12.949 -17.210 -12.219 1.00 88.81 158 ALA A C 1
ATOM 1197 O O . ALA A 1 158 ? 12.999 -18.230 -12.916 1.00 88.81 158 ALA A O 1
ATOM 1198 N N . VAL A 1 159 ? 11.801 -16.651 -11.841 1.00 87.44 159 VAL A N 1
ATOM 1199 C CA . VAL A 1 159 ? 10.487 -17.130 -12.274 1.00 87.44 159 VAL A CA 1
ATOM 1200 C C . VAL A 1 159 ? 10.397 -17.033 -13.806 1.00 87.44 159 VAL A C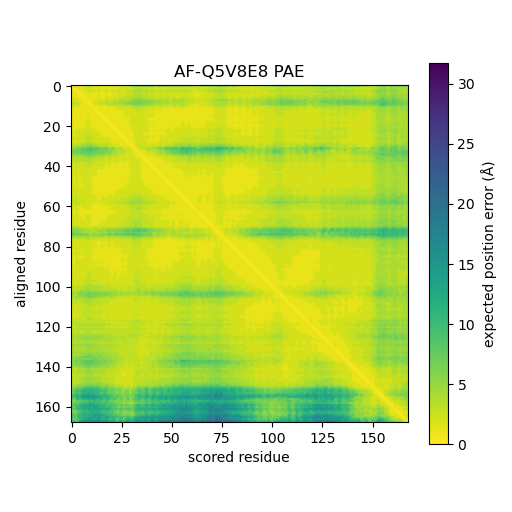 1
ATOM 1202 O O . VAL A 1 159 ? 10.658 -15.960 -14.360 1.00 87.44 159 VAL A O 1
ATOM 1205 N N . PRO A 1 160 ? 10.042 -18.125 -14.512 1.00 86.25 160 PRO A N 1
ATOM 1206 C CA . PRO A 1 160 ? 9.831 -18.099 -15.957 1.00 86.25 160 PRO A CA 1
ATOM 1207 C C . PRO A 1 160 ? 8.805 -17.038 -16.377 1.00 86.25 160 PRO A C 1
ATOM 1209 O O . PRO A 1 160 ? 7.826 -16.803 -15.674 1.00 86.25 160 PRO A O 1
ATOM 1212 N N . GLN A 1 161 ? 9.017 -16.389 -17.525 1.00 78.50 161 GLN A N 1
ATOM 1213 C CA . GLN A 1 161 ? 8.197 -15.246 -17.954 1.00 78.50 161 GLN A CA 1
ATOM 1214 C C . GLN A 1 161 ? 6.724 -15.610 -18.197 1.00 78.50 161 GLN A C 1
ATOM 1216 O O . GLN A 1 161 ? 5.844 -14.796 -17.944 1.00 78.50 161 GLN A O 1
ATOM 1221 N N . ASP A 1 162 ? 6.455 -16.810 -18.704 1.00 80.00 162 ASP A N 1
ATOM 1222 C CA . ASP A 1 162 ? 5.111 -17.365 -18.879 1.00 80.00 162 ASP A CA 1
ATOM 1223 C C . ASP A 1 162 ? 4.395 -17.503 -17.535 1.00 80.00 162 ASP A C 1
ATOM 1225 O O . ASP A 1 162 ? 3.301 -16.969 -17.368 1.00 80.00 162 ASP A O 1
ATOM 1229 N N . LYS A 1 163 ? 5.069 -18.091 -16.546 1.00 80.12 163 LYS A N 1
ATOM 1230 C CA . LYS A 1 163 ? 4.550 -18.208 -15.183 1.00 80.12 163 LYS A CA 1
ATOM 1231 C C . LYS A 1 163 ? 4.354 -16.838 -14.522 1.00 80.12 163 LYS A C 1
ATOM 1233 O O . LYS A 1 163 ? 3.330 -16.596 -13.896 1.00 80.12 163 LYS A O 1
ATOM 1238 N N . LEU A 1 164 ? 5.297 -15.916 -14.719 1.00 78.25 164 LEU A N 1
ATOM 1239 C CA . LEU A 1 164 ? 5.190 -14.539 -14.233 1.00 78.25 164 LEU A CA 1
ATOM 1240 C C . LEU A 1 164 ? 3.985 -13.810 -14.843 1.00 78.25 164 LEU A C 1
ATOM 1242 O O . LEU A 1 164 ? 3.357 -13.011 -14.165 1.00 78.25 164 LEU A O 1
ATOM 1246 N N . ASN A 1 165 ? 3.652 -14.070 -16.108 1.00 75.38 165 ASN A N 1
ATOM 1247 C CA . ASN A 1 165 ? 2.490 -13.465 -16.756 1.00 75.38 165 ASN A CA 1
ATOM 1248 C C . ASN A 1 165 ? 1.158 -14.084 -16.297 1.00 75.38 165 ASN A C 1
ATOM 1250 O O . ASN A 1 165 ? 0.144 -13.399 -16.350 1.00 75.38 165 ASN A O 1
ATOM 1254 N N . GLU A 1 166 ? 1.145 -15.361 -15.9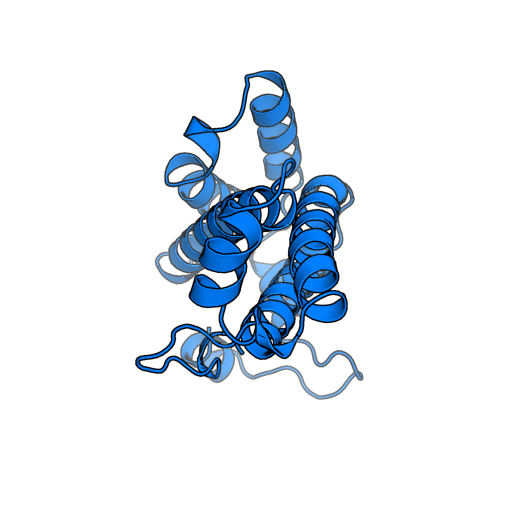03 1.00 74.19 166 GLU A N 1
ATOM 1255 C CA . GLU A 1 166 ? -0.052 -16.043 -15.385 1.00 74.19 166 GLU A CA 1
ATOM 1256 C C . GLU A 1 166 ? -0.348 -15.694 -13.919 1.00 74.19 166 GLU A C 1
ATOM 1258 O O . GLU A 1 166 ? -1.511 -15.651 -13.523 1.00 74.19 166 GLU A O 1
ATOM 1263 N N . GLU A 1 167 ? 0.694 -15.470 -13.114 1.00 70.44 167 GLU A N 1
ATOM 1264 C CA . GLU A 1 167 ? 0.583 -15.259 -11.662 1.00 70.44 167 GLU A CA 1
ATOM 1265 C C . GLU A 1 167 ? 0.544 -13.779 -11.234 1.00 70.44 167 GLU A C 1
ATOM 1267 O O . GLU A 1 167 ? 0.294 -13.49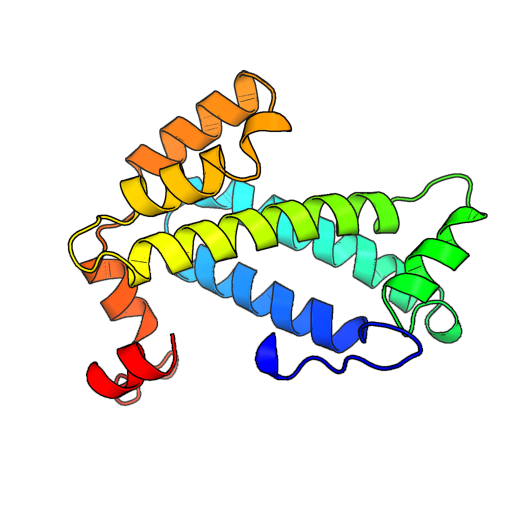8 -10.058 1.00 70.44 167 GLU A O 1
ATOM 1272 N N . LEU A 1 168 ? 0.787 -12.837 -12.156 1.00 64.12 168 LEU A N 1
ATOM 1273 C CA . LEU A 1 168 ? 0.637 -11.392 -11.935 1.00 64.12 168 LEU A CA 1
ATOM 1274 C C . LEU A 1 168 ? -0.765 -10.912 -12.291 1.00 64.12 168 LEU A C 1
ATOM 1276 O O . LEU A 1 168 ? -1.325 -10.150 -11.465 1.00 64.12 168 LEU A O 1
#

Foldseek 3Di:
DVVPFDQDPVATFLVSVLVVLVVVLVLLVLLVFVLCVVVSVLSVQLSVQLVVLCVVPVVQNRHVVSSQVVLVPPPDNSNVVSVVSNVLSVQLVVQLVVQCLVDVPDWSLRSSVRSCVVTVVVVDDPVVVVSNVVSSVVGDGPVSSVVSVQADPVRDDGNDPVRVSVVD

Radius of gyration: 17.23 Å; Cα contacts (8 Å, |Δi|>4): 186; chains: 1; bounding box: 39×40×46 Å

pLDDT: mean 93.98, std 5.87, range [64.12, 98.88]

Organism: Paxillus involutus (NCBI:txid71150)

=== Feature glossary ===
The features interleaved in this record are:

— What the protein is —

Sequence gives the chain of amino acids in standard one-letter code (A=alanine, C=cysteine, …, Y=tyrosine), read N→C. It is the only feature that is directly encoded by the gene; all structural features are derived from the folded form of this sequence.

Database cross-references. InterPro integrates a dozen domain/family signature databases into unified entries with residue-range hits. GO terms attach function/process/location labels with evidence codes. CATH codes position the fold in a four-level structural taxonomy. Organism is the NCBI-taxonomy species name.

— Where its atoms are —

Atomic coordinates in PDBx/mmCIF format — the same representation the Protein Data Bank distributes. Each line of the _atom_site loop places one backbone atom in Cartesian space (units: ångströms, origin: arbitrary).

The six renders are orthographic views along the three Cartesian axes in both directions. Representation (cartoon, sticks, or surface) and color scheme (sequence-rainbow or by-chain) vary across proteins so the training set covers all the common visualization conventions.

— Local backbone conformation —

Eight-state secondary structure (DSSP): H is the canonical α-helix, G the tighter 3₁₀-helix, I the wider π-helix; E/B are β-structure, T and S are turns and bends, and '-' is everything else. DSSP derives these from the pattern of main-chain N–H···O=C hydrogen bonds, not from the sequence.

P-SEA three-state annotation labels each residue as helix, strand, or coil based purely on the geometry of the Cα trace. It serves as a fallback when the full backbone (and thus DSSP) is unavailable.

The φ/ψ torsion pair specifies the backbone conformation at each residue. φ rotates about the N–Cα bond, ψ about the Cα–C bond. Steric clashes forbid most of the (φ, ψ) plane — the allowed regions (α-helix basin, β-sheet basin, left-handed helix) are the Ramachandran-allowed regions.

— Global shape and packing —

The geometric summary reports three shape descriptors. Rg (radius of gyration) measures how spread out the Cα atoms are about their centre of mass; compact globular proteins have small Rg, elongated or unfolded ones large. Cα contacts (<8 Å, |i−j|>4) count long-range residue pairs in spatial proximity — high for tightly packed folds, near zero for rods or random coil. The bounding-box extents give the protein's footprint along x, y, z in Å.

Solvent-accessible surface area (SASA) is the area in Å² traced out by the centre of a 1.4 Å probe sphere (a water molecule) rolled over the protein's van der Waals surface (Shrake–Rupley / Lee–Richards construction). Buried residues have near-zero SASA; fully exposed residues can exceed 200 Å². The total SASA scales roughly with the number of surface residues.

The contact map is a binary N×N matrix image: pixel (i, j) is dark where Cα_i and Cα_j are within 8 Å and |i−j|>4. Because the |i−j|>4 filter removes local helical contacts, off-diagonal stripes parallel to the main diagonal indicate parallel β-sheets; stripes perpendicular to it indicate antiparallel β-sheets. The Ramachandran plot scatters every residue's (φ, ψ) pair against the sterically allowed regions. The PAE heatmap renders the predicted-aligned-error matrix.

— Structural neighborhood —

3Di is Foldseek's structural alphabet. Each residue is assigned one of twenty discrete states based on how its Cα sits relative to its spatial (not sequential) neighbors. Aligning 3Di strings finds structural homologs roughly as well as full 3D superposition, but orders of magnitude faster.

Nearest PDB neighbors are the top structural matches found by Foldseek when searching this structure against the entire Protein Data Bank. Each hit reports a TM-score (0 to 1; >0.5 almost always implies the same fold) and an E-value. These are *structural* homologs — they may share no detectable sequence similarity.

— Confidence and disorder —

For AlphaFold models, the B-factor field carries pLDDT — the model's own estimate of local accuracy on a 0–100 scale. Regions with pLDDT<50 should be treated as essentially unmodeled; they often correspond to intrinsically disordered segments.

Crystallographic B-factors measure how much each atom's electron density is smeared out, in Å². They rise in mobile loops and surface residues and fall in the buried interior. In AlphaFold models this column is repurposed to hold pLDDT instead.

Predicted aligned error is AlphaFold's pairwise confidence. Unlike pLDDT (per-residue), PAE is per-residue-pair and captures whether two parts of the structure are correctly placed relative to each other. Units are ångströms of expected positional error.